Protein AF-0000000075694743 (afdb_homodimer)

pLDDT: mean 93.72, std 5.42, range [59.84, 98.56]

Nearest PDB structures (foldseek):
  4af2-assembly1_A  TM=9.817E-01  e=1.168E-23  Escherichia coli
  2yjh-assembly1_A-2  TM=9.775E-01  e=6.554E-23  Yersinia pseudotuberculosis
  6udg-assembly1_B  TM=9.189E-01  e=6.403E-22  Elizabethkingia anophelis NUHP1
  4je1-assembly1_B  TM=9.200E-01  e=9.051E-21  Burkholderia cenocepacia J2315
  3keb-assembly2_C  TM=9.097E-01  e=9.461E-15  Chromobacterium violaceum

InterPro domains:
  IPR002065 Thiol peroxidase Tpx [MF_00269] (3-167)
  IPR002065 Thiol peroxidase Tpx [NF001808] (1-167)
  IPR002065 Thiol peroxidase Tpx [cd03014] (19-165)
  IPR013740 Redoxin [PF08534] (19-163)
  IPR013766 Thioredoxin domain [PS51352] (18-169)
  IPR018219 Thiol peroxidase conserved site [PS01265] (83-94)
  IPR036249 Thioredoxin-like superfamily [SSF52833] (1-164)
  IPR050455 Thiol Peroxidase Tpx Subfamily [PTHR43110] (4-168)

Structure (mmCIF, N/CA/C/O backbone):
data_AF-0000000075694743-model_v1
#
loop_
_entity.id
_entity.type
_entity.pdbx_description
1 polymer 'Thiol peroxidase, putative'
#
loop_
_atom_site.group_PDB
_atom_site.id
_atom_site.type_symbol
_atom_site.label_atom_id
_atom_site.label_alt_id
_atom_site.label_comp_id
_atom_site.label_asym_id
_atom_site.label_entity_id
_atom_site.label_seq_id
_atom_site.pdbx_PDB_ins_code
_atom_site.Cartn_x
_atom_site.Cartn_y
_atom_site.Cartn_z
_atom_site.occupancy
_atom_site.B_iso_or_equiv
_atom_site.auth_seq_id
_atom_site.auth_comp_id
_atom_site.auth_asym_id
_atom_site.auth_atom_id
_atom_site.pdbx_PDB_model_num
ATOM 1 N N . MET A 1 1 ? 13.258 25.688 -4.289 1 59.84 1 MET A N 1
ATOM 2 C CA . MET A 1 1 ? 12.727 24.344 -4.52 1 59.84 1 MET A CA 1
ATOM 3 C C . MET A 1 1 ? 12.859 23.484 -3.264 1 59.84 1 MET A C 1
ATOM 5 O O . MET A 1 1 ? 13.883 23.516 -2.588 1 59.84 1 MET A O 1
ATOM 9 N N . ILE A 1 2 ? 11.68 22.875 -2.568 1 74.75 2 ILE A N 1
ATOM 10 C CA . ILE A 1 2 ? 11.758 22.109 -1.328 1 74.75 2 ILE A CA 1
ATOM 11 C C . ILE A 1 2 ? 12.539 20.828 -1.566 1 74.75 2 ILE A C 1
ATOM 13 O O . ILE A 1 2 ? 12.328 20.141 -2.574 1 74.75 2 ILE A O 1
ATOM 17 N N . LYS A 1 3 ? 13.523 20.719 -0.784 1 85 3 LYS A N 1
ATOM 18 C CA . LYS A 1 3 ? 14.406 19.547 -0.912 1 85 3 LYS A CA 1
ATOM 19 C C . LYS A 1 3 ? 14.281 18.625 0.298 1 85 3 LYS A C 1
ATOM 21 O O . LYS A 1 3 ? 13.953 19.078 1.398 1 85 3 LYS A O 1
ATOM 26 N N . THR A 1 4 ? 14.445 17.359 0.112 1 94.69 4 THR A N 1
ATOM 27 C CA . THR A 1 4 ? 14.578 16.375 1.174 1 94.69 4 THR A CA 1
ATOM 28 C C . THR A 1 4 ? 15.609 15.312 0.801 1 94.69 4 THR A C 1
ATOM 30 O O . THR A 1 4 ? 16.219 15.383 -0.268 1 94.69 4 THR A O 1
ATOM 33 N N . ALA A 1 5 ? 15.945 14.469 1.81 1 94.12 5 ALA A N 1
ATOM 34 C CA . ALA A 1 5 ? 16.953 13.43 1.602 1 94.12 5 ALA A CA 1
ATOM 35 C C . ALA A 1 5 ? 16.641 12.188 2.426 1 94.12 5 ALA A C 1
ATOM 37 O O . ALA A 1 5 ? 15.812 12.234 3.342 1 94.12 5 ALA A O 1
ATOM 38 N N . PHE A 1 6 ? 17.25 11.133 1.979 1 93.69 6 PHE A N 1
ATOM 39 C CA . PHE A 1 6 ? 17.234 9.898 2.756 1 93.69 6 PHE A CA 1
ATOM 40 C C . PHE A 1 6 ? 18.656 9.438 3.062 1 93.69 6 PHE A C 1
ATOM 42 O O . PHE A 1 6 ? 19.375 8.992 2.166 1 93.69 6 PHE A O 1
ATOM 49 N N . GLN A 1 7 ? 18.984 9.555 4.316 1 92.31 7 GLN A N 1
ATOM 50 C CA . GLN A 1 7 ? 20.328 9.195 4.762 1 92.31 7 GLN A CA 1
ATOM 51 C C . GLN A 1 7 ? 21.391 9.875 3.904 1 92.31 7 GLN A C 1
ATOM 53 O O . GLN A 1 7 ? 22.312 9.219 3.414 1 92.31 7 GLN A O 1
ATOM 58 N N . GLY A 1 8 ? 21.156 11.086 3.668 1 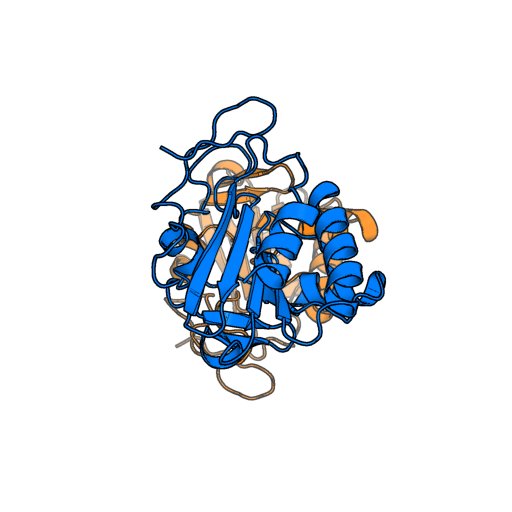91.69 8 GLY A N 1
ATOM 59 C CA . GLY A 1 8 ? 22.156 11.906 3.012 1 91.69 8 GLY A CA 1
ATOM 60 C C . GLY A 1 8 ? 22 11.961 1.504 1 91.69 8 GLY A C 1
ATOM 61 O O . GLY A 1 8 ? 22.609 12.789 0.834 1 91.69 8 GLY A O 1
ATOM 62 N N . THR A 1 9 ? 21.219 11.133 0.91 1 92.19 9 THR A N 1
ATOM 63 C CA . THR A 1 9 ? 21.016 11.094 -0.533 1 92.19 9 THR A CA 1
ATOM 64 C C . THR A 1 9 ? 19.766 11.906 -0.918 1 92.19 9 THR A C 1
ATOM 66 O O . THR A 1 9 ? 18.672 11.625 -0.447 1 92.19 9 THR A O 1
ATOM 69 N N . PRO A 1 10 ? 20.031 12.859 -1.773 1 95.12 10 PRO A N 1
ATOM 70 C CA . PRO A 1 10 ? 18.891 13.68 -2.176 1 95.12 10 PRO A CA 1
ATOM 71 C C . PRO A 1 10 ? 17.781 12.859 -2.832 1 95.12 10 PRO A C 1
ATOM 73 O O . PRO A 1 10 ? 18.062 11.906 -3.564 1 95.12 10 PRO A O 1
ATOM 76 N N . VAL A 1 11 ? 16.531 13.289 -2.533 1 95.25 11 VAL A N 1
ATOM 77 C CA . VAL A 1 11 ? 15.344 12.641 -3.096 1 95.25 11 VAL A CA 1
ATOM 78 C C . VAL A 1 11 ? 14.5 13.664 -3.844 1 95.25 11 VAL A C 1
ATOM 80 O O . VAL A 1 11 ? 14.242 14.758 -3.336 1 95.25 11 VAL A O 1
ATOM 83 N N . SER A 1 12 ? 14.156 13.289 -5.062 1 96.06 12 SER A N 1
ATOM 84 C CA . SER A 1 12 ? 13.266 14.141 -5.84 1 96.06 12 SER A CA 1
ATOM 85 C C . SER A 1 12 ? 11.805 13.875 -5.5 1 96.06 12 SER A C 1
ATOM 87 O O . SER A 1 12 ? 11.414 12.727 -5.293 1 96.06 12 SER A O 1
ATOM 89 N N . LEU A 1 13 ? 11.031 14.914 -5.449 1 96.38 13 LEU A N 1
ATOM 90 C CA . LEU A 1 13 ? 9.594 14.82 -5.188 1 96.38 13 LEU A CA 1
ATOM 91 C C . LEU A 1 13 ? 8.797 15.125 -6.449 1 96.38 13 LEU A C 1
ATOM 93 O O . LEU A 1 13 ? 9.148 16.031 -7.211 1 96.38 13 LEU A O 1
ATOM 97 N N . ALA A 1 14 ? 7.824 14.344 -6.625 1 95.81 14 ALA A N 1
ATOM 98 C CA . ALA A 1 14 ? 6.906 14.633 -7.723 1 95.81 14 ALA A CA 1
ATOM 99 C C . ALA A 1 14 ? 5.902 15.711 -7.328 1 95.81 14 ALA A C 1
ATOM 101 O O . ALA A 1 14 ? 5.391 15.711 -6.203 1 95.81 14 ALA A O 1
ATOM 102 N N . GLY A 1 15 ? 5.648 16.656 -8.172 1 93 15 GLY A N 1
ATOM 103 C CA . GLY A 1 15 ? 4.754 17.75 -7.867 1 93 15 GLY A CA 1
ATOM 104 C C . GLY A 1 15 ? 5.418 18.859 -7.062 1 93 15 GLY A C 1
ATOM 105 O O . GLY A 1 15 ? 6.641 18.875 -6.922 1 93 15 GLY A O 1
ATOM 106 N N . GLN A 1 16 ? 4.609 19.797 -6.605 1 95 16 GLN A N 1
ATOM 107 C CA . GLN A 1 16 ? 5.082 20.922 -5.797 1 95 16 GLN A CA 1
ATOM 108 C C . GLN A 1 16 ? 4.469 20.891 -4.402 1 95 16 GLN A C 1
ATOM 110 O O . GLN A 1 16 ? 3.252 20.781 -4.254 1 95 16 GLN A O 1
ATOM 115 N N . PHE A 1 17 ? 5.434 20.969 -3.414 1 97.38 17 PHE A N 1
ATOM 116 C CA . PHE A 1 17 ? 4.949 21 -2.039 1 97.38 17 PHE A CA 1
ATOM 117 C C . PHE A 1 17 ? 4.02 22.188 -1.816 1 97.38 17 PHE A C 1
ATOM 119 O O . PHE A 1 17 ? 4.289 23.297 -2.289 1 97.38 17 PHE A O 1
ATOM 126 N N . VAL A 1 18 ? 2.967 21.953 -1.191 1 97.81 18 VAL A N 1
ATOM 127 C CA . VAL A 1 18 ? 1.934 22.969 -0.993 1 97.81 18 VAL A CA 1
ATOM 128 C C . VAL A 1 18 ? 2.547 24.219 -0.373 1 97.81 18 VAL A C 1
ATOM 130 O O . VAL A 1 18 ? 3.611 24.156 0.247 1 97.81 18 VAL A O 1
ATOM 133 N N . LYS A 1 19 ? 1.847 25.359 -0.502 1 97.38 19 LYS A N 1
ATOM 134 C CA . LYS A 1 19 ? 2.35 26.656 -0.022 1 97.38 19 LYS A CA 1
ATOM 135 C C . LYS A 1 19 ? 1.451 27.219 1.073 1 97.38 19 LYS A C 1
ATOM 137 O O . LYS A 1 19 ? 0.225 27.125 0.985 1 97.38 19 LYS A O 1
ATOM 142 N N . VAL A 1 20 ? 2.102 27.781 2.039 1 97.44 20 VAL A N 1
ATOM 143 C CA . VAL A 1 20 ? 1.335 28.469 3.074 1 97.44 20 VAL A CA 1
ATOM 144 C C . VAL A 1 20 ? 0.5 29.594 2.449 1 97.44 20 VAL A C 1
ATOM 146 O O . VAL A 1 20 ? 0.982 30.328 1.584 1 97.44 20 VAL A O 1
ATOM 149 N N . GLY A 1 21 ? -0.702 29.672 2.812 1 97.25 21 GLY A N 1
ATOM 150 C CA . GLY A 1 21 ? -1.609 30.688 2.299 1 97.25 21 GLY A CA 1
ATOM 151 C C . GLY A 1 21 ? -2.486 30.188 1.168 1 97.25 21 GLY A C 1
ATOM 152 O O . GLY A 1 21 ? -3.541 30.766 0.891 1 97.25 21 GLY A O 1
ATOM 153 N N . ALA A 1 22 ? -2.094 29.172 0.513 1 97.62 22 ALA A N 1
ATOM 154 C CA . ALA A 1 22 ? -2.84 28.609 -0.609 1 97.62 22 ALA A CA 1
ATOM 155 C C . ALA A 1 22 ? -3.963 27.703 -0.118 1 97.62 22 ALA A C 1
ATOM 157 O O . ALA A 1 22 ? -3.939 27.234 1.025 1 97.62 22 ALA A O 1
ATOM 158 N N . LYS A 1 23 ? -4.969 27.547 -0.984 1 97.38 23 LYS A N 1
ATOM 159 C CA . LYS A 1 23 ? -5.977 26.531 -0.719 1 97.38 23 LYS A CA 1
ATOM 160 C C . LYS A 1 23 ? -5.371 25.125 -0.75 1 97.38 23 LYS A C 1
ATOM 162 O O . LYS A 1 23 ? -4.602 24.797 -1.656 1 97.38 23 LYS A O 1
ATOM 167 N N . ALA A 1 24 ? -5.66 24.375 0.29 1 97.31 24 ALA A N 1
ATOM 168 C CA . ALA A 1 24 ? -5.188 22.984 0.298 1 97.31 24 ALA A CA 1
ATOM 169 C C . ALA A 1 24 ? -5.832 22.172 -0.825 1 97.31 24 ALA A C 1
ATOM 171 O O . ALA A 1 24 ? -7.039 22.266 -1.047 1 97.31 24 ALA A O 1
ATOM 172 N N . PRO A 1 25 ? -5.066 21.359 -1.553 1 97.81 25 PRO A N 1
ATOM 173 C CA . PRO A 1 25 ? -5.652 20.531 -2.607 1 97.81 25 PRO A CA 1
ATOM 174 C C . PRO A 1 25 ? -6.695 19.562 -2.076 1 97.81 25 PRO A C 1
ATOM 176 O O . PRO A 1 25 ? -6.562 19.047 -0.96 1 97.81 25 PRO A O 1
ATOM 179 N N . ALA A 1 26 ? -7.703 19.297 -2.891 1 96.75 26 ALA A N 1
ATOM 180 C CA . ALA A 1 26 ? -8.664 18.25 -2.561 1 96.75 26 ALA A CA 1
ATOM 181 C C . ALA A 1 26 ? -8 16.875 -2.551 1 96.75 26 ALA A C 1
ATOM 183 O O . ALA A 1 26 ? -6.988 16.672 -3.221 1 96.75 26 ALA A O 1
ATOM 184 N N . PHE A 1 27 ? -8.5 15.992 -1.736 1 97.25 27 PHE A N 1
ATOM 185 C CA . PHE A 1 27 ? -7.973 14.633 -1.696 1 97.25 27 PHE A CA 1
ATOM 186 C C . PHE A 1 27 ? -9.078 13.633 -1.369 1 97.25 27 PHE A C 1
ATOM 188 O O . PHE A 1 27 ? -10.164 14.016 -0.935 1 97.25 27 PHE A O 1
ATOM 195 N N . LYS A 1 28 ? -8.945 12.422 -1.673 1 97.44 28 LYS A N 1
ATOM 196 C CA . LYS A 1 28 ? -9.742 11.266 -1.282 1 97.44 28 LYS A CA 1
ATOM 197 C C . LYS A 1 28 ? -8.859 10.109 -0.83 1 97.44 28 LYS A C 1
ATOM 199 O O . LYS A 1 28 ? -8.133 9.523 -1.636 1 97.44 28 LYS A O 1
ATOM 204 N N . LEU A 1 29 ? -8.836 9.836 0.434 1 98.38 29 LEU A N 1
ATOM 205 C CA . LEU A 1 29 ? -8.023 8.789 1.045 1 98.38 29 LEU A CA 1
ATOM 206 C C . LEU A 1 29 ? -8.906 7.742 1.719 1 98.38 29 LEU A C 1
ATOM 208 O O . LEU A 1 29 ? -10.125 7.914 1.799 1 98.38 29 LEU A O 1
ATOM 212 N N . THR A 1 30 ? -8.344 6.641 2.113 1 98.31 30 THR A N 1
ATOM 213 C CA . THR A 1 30 ? -9.125 5.516 2.611 1 98.31 30 THR A CA 1
ATOM 214 C C . THR A 1 30 ? -8.914 5.328 4.109 1 98.31 30 THR A C 1
ATOM 216 O O . THR A 1 30 ? -7.773 5.301 4.582 1 98.31 30 THR A O 1
ATOM 219 N N . LYS A 1 31 ? -10.016 5.176 4.898 1 97.31 31 LYS A N 1
ATOM 220 C CA . LYS A 1 31 ? -9.969 4.938 6.34 1 97.31 31 LYS A CA 1
ATOM 221 C C . LYS A 1 31 ? -9.781 3.453 6.645 1 97.31 31 LYS A C 1
ATOM 223 O O . LYS A 1 31 ? -9.828 2.617 5.738 1 97.31 31 LYS A O 1
ATOM 228 N N . GLY A 1 32 ? -9.586 3.188 7.895 1 94.19 32 GLY A N 1
ATOM 229 C CA . GLY A 1 32 ? -9.391 1.823 8.352 1 94.19 32 GLY A CA 1
ATOM 230 C C . GLY A 1 32 ? -10.562 0.913 8.047 1 94.19 32 GLY A C 1
ATOM 231 O O . GLY A 1 32 ? -10.391 -0.294 7.867 1 94.19 32 GLY A O 1
ATOM 232 N N . ASP A 1 33 ? -11.766 1.494 8.008 1 93.5 33 ASP A N 1
ATOM 233 C CA . ASP A 1 33 ? -12.961 0.71 7.719 1 93.5 33 ASP A CA 1
ATOM 234 C C . ASP A 1 33 ? -13.234 0.667 6.215 1 93.5 33 ASP A C 1
ATOM 236 O O . ASP A 1 33 ? -14.328 0.282 5.789 1 93.5 33 ASP A O 1
ATOM 240 N N . LEU A 1 34 ? -12.297 1.157 5.402 1 95 34 LEU A N 1
ATOM 241 C CA . LEU A 1 34 ? -12.266 1.125 3.945 1 95 34 LEU A CA 1
ATOM 242 C C . LEU A 1 34 ? -13.203 2.172 3.355 1 95 34 LEU A C 1
ATOM 244 O O . LEU A 1 34 ? -13.383 2.232 2.137 1 95 34 LEU A O 1
ATOM 248 N N . SER A 1 35 ? -13.805 3.006 4.23 1 96.19 35 SER A N 1
ATOM 249 C CA . SER A 1 35 ? -14.562 4.141 3.715 1 96.19 35 SER A CA 1
ATOM 250 C C . SER A 1 35 ? -13.641 5.266 3.264 1 96.19 35 SER A C 1
ATOM 252 O O . SER A 1 35 ? -12.453 5.27 3.584 1 96.19 35 SER A O 1
ATOM 254 N N . SER A 1 36 ? -14.203 6.164 2.5 1 96.62 36 SER A N 1
ATOM 255 C CA . SER A 1 36 ? -13.43 7.285 1.977 1 96.62 36 SER A CA 1
ATOM 256 C C . SER A 1 36 ? -13.398 8.445 2.967 1 96.62 36 SER A C 1
ATOM 258 O O . SER A 1 36 ? -14.344 8.648 3.725 1 96.62 36 SER A O 1
ATOM 260 N N . PHE A 1 37 ? -12.32 9.141 3.068 1 97.62 37 PHE A N 1
ATOM 261 C CA . PHE A 1 37 ? -12.125 10.391 3.789 1 97.62 37 PHE A CA 1
ATOM 262 C C . PHE A 1 37 ? -11.672 11.492 2.842 1 97.62 37 PHE A C 1
ATOM 264 O O . PHE A 1 37 ? -10.734 11.305 2.064 1 97.62 37 PHE A O 1
ATOM 271 N N . THR A 1 38 ? -12.383 12.609 2.826 1 96.81 38 THR A N 1
ATOM 272 C CA . THR A 1 38 ? -12.078 13.727 1.942 1 96.81 38 THR A CA 1
ATOM 273 C C . THR A 1 38 ? -11.93 15.023 2.738 1 96.81 38 THR A C 1
ATOM 275 O O . THR A 1 38 ? -12.125 15.031 3.957 1 96.81 38 THR A O 1
ATOM 278 N N . GLU A 1 39 ? -11.539 16.062 2.033 1 93.44 39 GLU A N 1
ATOM 279 C CA . GLU A 1 39 ? -11.422 17.375 2.664 1 93.44 39 GLU A CA 1
ATOM 280 C C . GLU A 1 39 ? -12.75 17.828 3.273 1 93.44 39 GLU A C 1
ATOM 282 O O . GLU A 1 39 ? -12.766 18.625 4.207 1 93.44 39 GLU A O 1
ATOM 287 N N . LYS A 1 40 ? -13.852 17.328 2.785 1 92.88 40 LYS A N 1
ATOM 288 C CA . LYS A 1 40 ? -15.172 17.688 3.309 1 92.88 40 LYS A CA 1
ATOM 289 C C . LYS A 1 40 ? -15.359 17.156 4.73 1 92.88 40 LYS A C 1
ATOM 291 O O . LYS A 1 40 ? -16.172 17.688 5.488 1 92.88 40 LYS A O 1
ATOM 296 N N . ASP A 1 41 ? -14.617 16.156 5.066 1 94.06 41 ASP A N 1
ATOM 297 C CA . ASP A 1 41 ? -14.727 15.539 6.383 1 94.06 41 ASP A CA 1
ATOM 298 C C . ASP A 1 41 ? -13.984 16.359 7.438 1 94.06 41 ASP A C 1
ATOM 300 O O . ASP A 1 41 ? -14.164 16.156 8.641 1 94.06 41 ASP A O 1
ATOM 304 N N . ILE A 1 42 ? -13.086 17.312 7.008 1 91.19 42 ILE A N 1
ATOM 305 C CA . ILE A 1 42 ? -12.328 18.172 7.91 1 91.19 42 ILE A CA 1
ATOM 306 C C . ILE A 1 42 ? -13.109 19.469 8.172 1 91.19 42 ILE A C 1
ATOM 308 O O . ILE A 1 42 ? -12.781 20.219 9.094 1 91.19 42 ILE A O 1
ATOM 312 N N . ASN A 1 43 ? -14.07 19.75 7.391 1 84.38 43 ASN A N 1
ATOM 313 C CA . ASN A 1 43 ? -14.734 21.047 7.359 1 84.38 43 ASN A CA 1
ATOM 314 C C . ASN A 1 43 ? -15.062 21.547 8.766 1 84.38 43 ASN A C 1
ATOM 316 O O . ASN A 1 43 ? -15.602 20.797 9.578 1 84.38 43 ASN A O 1
ATOM 320 N N . GLY A 1 44 ? -14.609 22.844 8.992 1 88.44 44 GLY A N 1
ATOM 321 C CA . GLY A 1 44 ? -14.875 23.562 10.227 1 88.44 44 GLY A CA 1
ATOM 322 C C . GLY A 1 44 ? -13.852 23.297 11.305 1 88.44 44 GLY A C 1
ATOM 323 O O . GLY A 1 44 ? -13.977 23.797 12.43 1 88.44 44 GLY A O 1
ATOM 324 N N . LYS A 1 45 ? -12.914 22.484 11.07 1 95 45 LYS A N 1
ATOM 325 C CA . LYS A 1 45 ? -11.859 22.156 12.023 1 95 45 LYS A CA 1
ATOM 326 C C . LYS A 1 45 ? -10.484 22.391 11.406 1 95 45 LYS A C 1
ATOM 328 O O . LYS A 1 45 ? -10.344 22.469 10.188 1 95 45 LYS A O 1
ATOM 333 N N . TYR A 1 46 ? -9.508 22.594 12.305 1 96.94 46 TYR A N 1
ATOM 334 C CA . TYR A 1 46 ? -8.125 22.5 11.852 1 96.94 46 TYR A CA 1
ATOM 335 C C . TYR A 1 46 ? -7.758 21.047 11.531 1 96.94 46 TYR A C 1
ATOM 337 O O . TYR A 1 46 ? -8.273 20.125 12.156 1 96.94 46 TYR A O 1
ATOM 345 N N . ALA A 1 47 ? -6.957 20.922 10.547 1 97.62 47 ALA A N 1
ATOM 346 C CA . ALA A 1 47 ? -6.441 19.609 10.219 1 97.62 47 ALA A CA 1
ATOM 347 C C . ALA A 1 47 ? -4.918 19.594 10.195 1 97.62 47 ALA A C 1
ATOM 349 O O . ALA A 1 47 ? -4.293 20.453 9.578 1 97.62 47 ALA A O 1
ATOM 350 N N . VAL A 1 48 ? -4.359 18.703 10.961 1 97.38 48 VAL A N 1
ATOM 351 C CA . VAL A 1 48 ? -2.928 18.438 10.891 1 97.38 48 VAL A CA 1
ATOM 352 C C . VAL A 1 48 ? -2.678 17.188 10.055 1 97.38 48 VAL A C 1
ATOM 354 O O . VAL A 1 48 ? -3.066 16.078 10.445 1 97.38 48 VAL A O 1
ATOM 357 N N . LEU A 1 49 ? -2.107 17.375 8.906 1 98.06 49 LEU A N 1
ATOM 358 C CA . LEU A 1 49 ? -1.704 16.25 8.07 1 98.06 49 LEU A CA 1
ATOM 359 C C . LEU A 1 49 ? -0.298 15.781 8.43 1 98.06 49 LEU A C 1
ATOM 361 O O . LEU A 1 49 ? 0.688 16.438 8.07 1 98.06 49 LEU A O 1
ATOM 365 N N . ASN A 1 50 ? -0.229 14.781 9.195 1 97.44 50 ASN A N 1
ATOM 366 C CA . ASN A 1 50 ? 1.021 14.086 9.477 1 97.44 50 ASN A CA 1
ATOM 367 C C . ASN A 1 50 ? 1.321 13.031 8.406 1 97.44 50 ASN A C 1
ATOM 369 O O . ASN A 1 50 ? 0.747 11.938 8.43 1 97.44 50 ASN A O 1
ATOM 373 N N . ILE A 1 51 ? 2.195 13.328 7.477 1 97.94 51 ILE A N 1
ATOM 374 C CA . ILE A 1 51 ? 2.475 12.523 6.293 1 97.94 51 ILE A CA 1
ATOM 375 C C . ILE A 1 51 ? 3.822 11.828 6.453 1 97.94 51 ILE A C 1
ATOM 377 O O . ILE A 1 51 ? 4.812 12.453 6.844 1 97.94 51 ILE A O 1
ATOM 381 N N . PHE A 1 52 ? 3.895 10.57 6.16 1 97 52 PHE A N 1
ATOM 382 C CA . PHE A 1 52 ? 5.129 9.82 6.371 1 97 52 PHE A CA 1
ATOM 383 C C . PHE A 1 52 ? 5.156 8.57 5.504 1 97 52 PHE A C 1
ATOM 385 O O . PHE A 1 52 ? 4.137 8.18 4.93 1 97 52 PHE A O 1
ATOM 392 N N . PRO A 1 53 ? 6.316 7.949 5.387 1 96.5 53 PRO A N 1
ATOM 393 C CA . PRO A 1 53 ? 6.453 6.824 4.461 1 96.5 53 PRO A CA 1
ATOM 394 C C . PRO A 1 53 ? 5.617 5.613 4.875 1 96.5 53 PRO A C 1
ATOM 396 O O . PRO A 1 53 ? 4.789 5.137 4.098 1 96.5 53 PRO A O 1
ATOM 399 N N . SER A 1 54 ? 5.816 5.125 6.059 1 95.94 54 SER A N 1
ATOM 400 C CA . SER A 1 54 ? 5.137 3.916 6.512 1 95.94 54 SER A CA 1
ATOM 401 C C . SER A 1 54 ? 5.074 3.859 8.039 1 95.94 54 SER A C 1
ATOM 403 O O . SER A 1 54 ? 6.02 4.262 8.719 1 95.94 54 SER A O 1
ATOM 405 N N . MET A 1 55 ? 4 3.248 8.508 1 91.06 55 MET A N 1
ATOM 406 C CA . MET A 1 55 ? 3.811 3.107 9.945 1 91.06 55 MET A CA 1
ATOM 407 C C . MET A 1 55 ? 4.824 2.137 10.539 1 91.06 55 MET A C 1
ATOM 409 O O . MET A 1 55 ? 5.129 2.199 11.734 1 91.06 55 MET A O 1
ATOM 413 N N . ASP A 1 56 ? 5.359 1.236 9.812 1 86.25 56 ASP A N 1
ATOM 414 C CA . ASP A 1 56 ? 6.258 0.192 10.289 1 86.25 56 ASP A CA 1
ATOM 415 C C . ASP A 1 56 ? 7.703 0.682 10.32 1 86.25 56 ASP A C 1
ATOM 417 O O . ASP A 1 56 ? 8.633 -0.114 10.484 1 86.25 56 ASP A O 1
ATOM 421 N N . THR A 1 57 ? 7.867 1.915 10.188 1 81.12 57 THR A N 1
ATOM 422 C CA . THR A 1 57 ? 9.188 2.51 10.359 1 81.12 57 THR A CA 1
ATOM 423 C C . THR A 1 57 ? 9.273 3.27 11.68 1 81.12 57 THR A C 1
ATOM 425 O O . THR A 1 57 ? 8.289 3.846 12.141 1 81.12 57 THR A O 1
ATOM 428 N N . GLY A 1 58 ? 10.406 3.107 12.359 1 77.56 58 GLY A N 1
ATOM 429 C CA . GLY A 1 58 ? 10.578 3.607 13.711 1 77.56 58 GLY A CA 1
ATOM 430 C C . GLY A 1 58 ? 10.18 5.062 13.867 1 77.56 58 GLY A C 1
ATOM 431 O O . GLY A 1 58 ? 9.336 5.395 14.695 1 77.56 58 GLY A O 1
ATOM 432 N N . VAL A 1 59 ? 10.797 5.953 13.102 1 79.06 59 VAL A N 1
ATOM 433 C CA . VAL A 1 59 ? 10.531 7.387 13.195 1 79.06 59 VAL A CA 1
ATOM 434 C C . VAL A 1 59 ? 9.055 7.664 12.914 1 79.06 59 VAL A C 1
ATOM 436 O O . VAL A 1 59 ? 8.445 8.508 13.562 1 79.06 59 VAL A O 1
ATOM 439 N N . CYS A 1 60 ? 8.492 6.93 12.102 1 81 60 CYS A N 1
ATOM 440 C CA . CYS A 1 60 ? 7.094 7.129 11.734 1 81 60 CYS A CA 1
ATOM 441 C C . CYS A 1 60 ? 6.168 6.75 12.883 1 81 60 CYS A C 1
ATOM 443 O O . CYS A 1 60 ? 5.211 7.465 13.172 1 81 60 CYS A O 1
ATOM 445 N N . ALA A 1 61 ? 6.504 5.684 13.453 1 81.38 61 ALA A N 1
ATOM 446 C CA . ALA A 1 61 ? 5.742 5.254 14.625 1 81.38 61 ALA A CA 1
ATOM 447 C C . ALA A 1 61 ? 5.809 6.293 15.734 1 81.38 61 ALA A C 1
ATOM 449 O O . ALA A 1 61 ? 4.793 6.609 16.359 1 81.38 61 ALA A O 1
ATOM 450 N N . ALA A 1 62 ? 6.945 6.875 15.898 1 82.19 62 ALA A N 1
ATOM 451 C CA . ALA A 1 62 ? 7.137 7.895 16.922 1 82.19 62 ALA A CA 1
ATOM 452 C C . ALA A 1 62 ? 6.297 9.133 16.641 1 82.19 62 ALA A C 1
ATOM 454 O O . ALA A 1 62 ? 5.691 9.711 17.547 1 82.19 62 ALA A O 1
ATOM 455 N N . SER A 1 63 ? 6.301 9.484 15.438 1 84.69 63 SER A N 1
ATOM 456 C CA . SER A 1 63 ? 5.52 10.648 15.039 1 84.69 63 SER A CA 1
ATOM 457 C C . SER A 1 63 ? 4.031 10.43 15.281 1 84.69 63 SER A C 1
ATOM 459 O O . SER A 1 63 ? 3.33 11.32 15.75 1 84.69 63 SER A O 1
ATOM 461 N N . VAL A 1 64 ? 3.531 9.32 14.969 1 85.69 64 VAL A N 1
ATOM 462 C CA . VAL A 1 64 ? 2.121 9 15.156 1 85.69 64 VAL A CA 1
ATOM 463 C C . VAL A 1 64 ? 1.78 9.016 16.641 1 85.69 64 VAL A C 1
ATOM 465 O O . VAL A 1 64 ? 0.768 9.586 17.047 1 85.69 64 VAL A O 1
ATOM 468 N N . ARG A 1 65 ? 2.635 8.484 17.453 1 88 65 ARG A N 1
ATOM 469 C CA . ARG A 1 65 ? 2.436 8.477 18.891 1 88 65 ARG A CA 1
ATOM 470 C C . ARG A 1 65 ? 2.416 9.898 19.453 1 88 65 ARG A C 1
ATOM 472 O O . ARG A 1 65 ? 1.558 10.234 20.266 1 88 65 ARG A O 1
ATOM 479 N N . LYS A 1 66 ? 3.361 10.656 19.016 1 90.38 66 LYS A N 1
ATOM 480 C CA . LYS A 1 66 ? 3.463 12.031 19.484 1 90.38 66 LYS A CA 1
ATOM 481 C C . LYS A 1 66 ? 2.223 12.836 19.094 1 90.38 66 LYS A C 1
ATOM 483 O O . LYS A 1 66 ? 1.636 13.523 19.938 1 90.38 66 LYS A O 1
ATOM 488 N N . PHE A 1 67 ? 1.813 12.719 17.906 1 91.12 67 PHE A N 1
ATOM 489 C CA . PHE A 1 67 ? 0.645 13.469 17.469 1 91.12 67 PHE A CA 1
ATOM 490 C C . PHE A 1 67 ? -0.621 12.945 18.141 1 91.12 67 PHE A C 1
ATOM 492 O O . PHE A 1 67 ? -1.56 13.703 18.375 1 91.12 67 PHE A O 1
ATOM 499 N N . ASN A 1 68 ? -0.648 11.688 18.422 1 89.94 68 ASN A N 1
ATOM 500 C CA . ASN A 1 68 ? -1.771 11.148 19.172 1 89.94 68 ASN A CA 1
ATOM 501 C C . ASN A 1 68 ? -1.911 11.828 20.531 1 89.94 68 ASN A C 1
ATOM 503 O O . ASN A 1 68 ? -3.02 12.18 20.938 1 89.94 68 ASN A O 1
ATOM 507 N N . LYS A 1 69 ? -0.841 12.016 21.203 1 89.44 69 LYS A N 1
ATOM 508 C CA . LYS A 1 69 ? -0.838 12.711 22.484 1 89.44 69 LYS A CA 1
ATOM 509 C C . LYS A 1 69 ? -1.252 14.172 22.312 1 89.44 69 LYS A C 1
ATOM 511 O O . LYS A 1 69 ? -2.074 14.68 23.078 1 89.44 69 LYS A O 1
ATOM 516 N N . LEU A 1 70 ? -0.738 14.789 21.328 1 88.94 70 LEU A N 1
ATOM 517 C CA . LEU A 1 70 ? -0.995 16.203 21.094 1 88.94 70 LEU A CA 1
ATOM 518 C C . LEU A 1 70 ? -2.445 16.438 20.672 1 88.94 70 LEU A C 1
ATOM 520 O O . LEU A 1 70 ? -3.049 17.438 21.047 1 88.94 70 LEU A O 1
ATOM 524 N N . ALA A 1 71 ? -2.922 15.586 19.875 1 85.44 71 ALA A N 1
ATOM 525 C CA . ALA A 1 71 ? -4.293 15.688 19.391 1 85.44 71 ALA A CA 1
ATOM 526 C C . ALA A 1 71 ? -5.285 15.734 20.547 1 85.44 71 ALA A C 1
ATOM 528 O O . ALA A 1 71 ? -6.316 16.406 20.469 1 85.44 71 ALA A O 1
ATOM 529 N N . ALA A 1 72 ? -4.977 15.047 21.562 1 84.75 72 ALA A N 1
ATOM 530 C CA . ALA A 1 72 ? -5.84 15.008 22.734 1 84.75 72 ALA A CA 1
ATOM 531 C C . ALA A 1 72 ? -6 16.406 23.344 1 84.75 72 ALA A C 1
ATOM 533 O O . ALA A 1 72 ? -7.012 16.688 23.984 1 84.75 72 ALA A O 1
ATOM 534 N N . SER A 1 73 ? -5.141 17.219 23.047 1 86.56 73 SER A N 1
ATOM 535 C CA . SER A 1 73 ? -5.152 18.562 23.641 1 86.56 73 SER A CA 1
ATOM 536 C C . SER A 1 73 ? -5.648 19.594 22.641 1 86.56 73 SER A C 1
ATOM 538 O O . SER A 1 73 ? -5.668 20.797 22.938 1 86.56 73 SER A O 1
ATOM 540 N N . LEU A 1 74 ? -6.055 19.203 21.469 1 88.94 74 LEU A N 1
ATOM 541 C CA . LEU A 1 74 ? -6.523 20.094 20.406 1 88.94 74 LEU A CA 1
ATOM 542 C C . LEU A 1 74 ? -7.957 19.766 20.016 1 88.94 74 LEU A C 1
ATOM 544 O O . LEU A 1 74 ? -8.203 19.234 18.922 1 88.94 74 LEU A O 1
ATOM 548 N N . PRO A 1 75 ? -8.906 20.219 20.781 1 84.81 75 PRO A N 1
ATOM 549 C CA . PRO A 1 75 ? -10.289 19.812 20.516 1 84.81 75 PRO A CA 1
ATOM 550 C C . PRO A 1 75 ? -10.836 20.375 19.203 1 84.81 75 PRO A C 1
ATOM 552 O O . PRO A 1 75 ? -11.82 19.859 18.672 1 84.81 75 PRO A O 1
ATOM 555 N N . ASN A 1 76 ? -10.242 21.297 18.641 1 92.12 76 ASN A N 1
ATOM 556 C CA . ASN A 1 76 ? -10.742 21.891 17.406 1 92.12 76 ASN A CA 1
ATOM 557 C C . ASN A 1 76 ? -9.953 21.438 16.188 1 92.12 76 ASN A C 1
ATOM 559 O O . ASN A 1 76 ? -10.047 22.031 15.117 1 92.12 76 ASN A O 1
ATOM 563 N N . ALA A 1 77 ? -9.195 20.391 16.391 1 94.69 77 ALA A N 1
ATOM 564 C CA . ALA A 1 77 ? -8.344 19.922 15.297 1 94.69 77 ALA A CA 1
ATOM 565 C C . ALA A 1 77 ? -8.484 18.422 15.102 1 94.69 77 ALA A C 1
ATOM 567 O O . ALA A 1 77 ? -8.773 17.688 16.047 1 94.69 77 ALA A O 1
ATOM 568 N N . VAL A 1 78 ? -8.406 17.984 13.914 1 95.75 78 VAL A N 1
ATOM 569 C CA . VAL A 1 78 ? -8.258 16.562 13.594 1 95.75 78 VAL A CA 1
ATOM 570 C C . VAL A 1 78 ? -6.836 16.297 13.102 1 95.75 78 VAL A C 1
ATOM 572 O O . VAL A 1 78 ? -6.27 17.094 12.352 1 95.75 78 VAL A O 1
ATOM 575 N N . VAL A 1 79 ? -6.238 15.266 13.625 1 96.44 79 VAL A N 1
ATOM 576 C CA . VAL A 1 79 ? -4.91 14.859 13.195 1 96.44 79 VAL A CA 1
ATOM 577 C C . VAL A 1 79 ? -5.023 13.641 12.273 1 96.44 79 VAL A C 1
ATOM 579 O O . VAL A 1 79 ? -5.547 12.602 12.664 1 96.44 79 VAL A O 1
ATOM 582 N N . LEU A 1 80 ? -4.59 13.844 11.031 1 97.62 80 LEU A N 1
ATOM 583 C CA . LEU A 1 80 ? -4.598 12.797 10.016 1 97.62 80 LEU A CA 1
ATOM 584 C C . LEU A 1 80 ? -3.209 12.188 9.852 1 97.62 80 LEU A C 1
ATOM 586 O O . LEU A 1 80 ? -2.23 12.906 9.648 1 97.62 80 LEU A O 1
ATOM 590 N N . CYS A 1 81 ? -3.092 10.93 10.016 1 97.44 81 CYS A N 1
ATOM 591 C CA . CYS A 1 81 ? -1.851 10.195 9.773 1 97.44 81 CYS A CA 1
ATOM 592 C C . CYS A 1 81 ? -1.879 9.492 8.422 1 97.44 81 CYS A C 1
ATOM 594 O O . CYS A 1 81 ? -2.539 8.469 8.273 1 97.44 81 CYS A O 1
ATOM 596 N N . ILE A 1 82 ? -1.146 10.039 7.488 1 98.25 82 ILE A N 1
ATOM 597 C CA . ILE A 1 82 ? -1.313 9.664 6.086 1 98.25 82 ILE A CA 1
ATOM 598 C C . ILE A 1 82 ? -0.065 8.945 5.59 1 98.25 82 ILE A C 1
ATOM 600 O O . ILE A 1 82 ? 1.052 9.445 5.738 1 98.25 82 ILE A O 1
ATOM 604 N N . SER A 1 83 ? -0.239 7.809 5.059 1 98.12 83 SER A N 1
ATOM 605 C CA . SER A 1 83 ? 0.813 7.008 4.441 1 98.12 83 SER A CA 1
ATOM 606 C C . SER A 1 83 ? 0.25 6.102 3.352 1 98.12 83 SER A C 1
ATOM 608 O O . SER A 1 83 ? -0.942 6.16 3.041 1 98.12 83 SER A O 1
ATOM 610 N N . LYS A 1 84 ? 1.144 5.281 2.742 1 97.88 84 LYS A N 1
ATOM 611 C CA . LYS A 1 84 ? 0.691 4.336 1.725 1 97.88 84 LYS A CA 1
ATOM 612 C C . LYS A 1 84 ? 0.452 2.953 2.326 1 97.88 84 LYS A C 1
ATOM 614 O O . LYS A 1 84 ? 0.214 1.986 1.599 1 97.88 84 LYS A O 1
ATOM 619 N N . ASP A 1 85 ? 0.619 2.859 3.664 1 97.38 85 ASP A N 1
ATOM 620 C CA . ASP A 1 85 ? 0.223 1.613 4.312 1 97.38 85 ASP A CA 1
ATOM 621 C C . ASP A 1 85 ? -1.234 1.273 4.008 1 97.38 85 ASP A C 1
ATOM 623 O O . ASP A 1 85 ? -2.088 2.162 3.959 1 97.38 85 ASP A O 1
ATOM 627 N N . LEU A 1 86 ? -1.497 -0.017 3.852 1 97.25 86 LEU A N 1
ATOM 628 C CA . LEU A 1 86 ? -2.895 -0.404 3.686 1 97.25 86 LEU A CA 1
ATOM 629 C C . LEU A 1 86 ? -3.688 -0.135 4.957 1 97.25 86 LEU A C 1
ATOM 631 O O . LEU A 1 86 ? -3.129 -0.148 6.059 1 97.25 86 LEU A O 1
ATOM 635 N N . PRO A 1 87 ? -4.965 0.057 4.812 1 96.62 87 PRO A N 1
ATOM 636 C CA . PRO A 1 87 ? -5.812 0.347 5.973 1 96.62 87 PRO A CA 1
ATOM 637 C C . PRO A 1 87 ? -5.703 -0.717 7.062 1 96.62 87 PRO A C 1
ATOM 639 O O . PRO A 1 87 ? -5.746 -0.394 8.25 1 96.62 87 PRO A O 1
ATOM 642 N N . PHE A 1 88 ? -5.504 -1.918 6.719 1 93.44 88 PHE A N 1
ATOM 643 C CA . PHE A 1 88 ? -5.41 -3.033 7.656 1 93.44 88 PHE A CA 1
ATOM 644 C C . PHE A 1 88 ? -4.184 -2.891 8.547 1 93.44 88 PHE A C 1
ATOM 646 O O . PHE A 1 88 ? -4.266 -3.08 9.758 1 93.44 88 PHE A O 1
ATOM 653 N N . ALA A 1 89 ? -3.121 -2.586 7.934 1 92.81 89 ALA A N 1
ATOM 654 C CA . ALA A 1 89 ? -1.879 -2.369 8.664 1 92.81 89 ALA A CA 1
ATOM 655 C C . ALA A 1 89 ? -1.99 -1.157 9.586 1 92.81 89 ALA A C 1
ATOM 657 O O . ALA A 1 89 ? -1.511 -1.187 10.727 1 92.81 89 ALA A O 1
ATOM 658 N N . GLN A 1 90 ? -2.549 -0.094 9.047 1 95.19 90 GLN A N 1
ATOM 659 C CA . GLN A 1 90 ? -2.76 1.096 9.867 1 95.19 90 GLN A CA 1
ATOM 660 C C . GLN A 1 90 ? -3.609 0.777 11.094 1 95.19 90 GLN A C 1
ATOM 662 O O . GLN A 1 90 ? -3.281 1.193 12.203 1 95.19 90 GLN A O 1
ATOM 667 N N . GLY A 1 91 ? -4.703 0.084 10.844 1 93.12 91 GLY A N 1
ATOM 668 C CA . GLY A 1 91 ? -5.559 -0.32 11.945 1 93.12 91 GLY A CA 1
ATOM 669 C C . GLY A 1 91 ? -4.84 -1.171 12.977 1 93.12 91 GLY A C 1
ATOM 670 O O . GLY A 1 91 ? -4.984 -0.955 14.18 1 93.12 91 GLY A O 1
ATOM 671 N N . ARG A 1 92 ? -4.141 -2.125 12.484 1 89.75 92 ARG A N 1
ATOM 672 C CA . ARG A 1 92 ? -3.371 -2.998 13.367 1 89.75 92 ARG A CA 1
ATOM 673 C C . ARG A 1 92 ? -2.41 -2.191 14.234 1 89.75 92 ARG A C 1
ATOM 675 O O . ARG A 1 92 ? -2.32 -2.416 15.445 1 89.75 92 ARG A O 1
ATOM 682 N N . PHE A 1 93 ? -1.673 -1.338 13.648 1 91.62 93 PHE A N 1
ATOM 683 C CA . PHE A 1 93 ? -0.716 -0.506 14.375 1 91.62 93 PHE A CA 1
ATOM 684 C C . PHE A 1 93 ? -1.414 0.311 15.453 1 91.62 93 PHE A C 1
ATOM 686 O O . PHE A 1 93 ? -0.989 0.312 16.609 1 91.62 93 PHE A O 1
ATOM 693 N N . CYS A 1 94 ? -2.436 1.009 15.055 1 93.31 94 CYS A N 1
ATOM 694 C CA . CYS A 1 94 ? -3.156 1.867 15.992 1 93.31 94 CYS A CA 1
ATOM 695 C C . CYS A 1 94 ? -3.725 1.058 17.141 1 93.31 94 CYS A C 1
ATOM 697 O O . CYS A 1 94 ? -3.66 1.486 18.297 1 93.31 94 CYS A O 1
ATOM 699 N N . ALA A 1 95 ? -4.301 -0.08 16.859 1 91.31 95 ALA A N 1
ATOM 700 C CA . ALA A 1 95 ? -4.852 -0.944 17.891 1 91.31 95 ALA A CA 1
ATOM 701 C C . ALA A 1 95 ? -3.758 -1.431 18.844 1 91.31 95 ALA A C 1
ATOM 703 O O . ALA A 1 95 ? -3.92 -1.382 20.062 1 91.31 95 ALA A O 1
ATOM 704 N N . ALA A 1 96 ? -2.684 -1.872 18.344 1 89.69 96 ALA A N 1
ATOM 705 C CA . ALA A 1 96 ? -1.574 -2.416 19.125 1 89.69 96 ALA A CA 1
ATOM 706 C C . ALA A 1 96 ? -0.979 -1.356 20.047 1 89.69 96 ALA A C 1
ATOM 708 O O . ALA A 1 96 ? -0.515 -1.67 21.141 1 89.69 96 ALA A O 1
ATOM 709 N N . GLU A 1 97 ? -1.014 -0.141 19.578 1 91.19 97 GLU A N 1
ATOM 710 C CA . GLU A 1 97 ? -0.347 0.93 20.312 1 91.19 97 GLU A CA 1
ATOM 711 C C . GLU A 1 97 ? -1.346 1.745 21.125 1 91.19 97 GLU A C 1
ATOM 713 O O . GLU A 1 97 ? -0.963 2.686 21.828 1 91.19 97 GLU A O 1
ATOM 718 N N . GLY A 1 98 ? -2.59 1.424 21.062 1 92.44 98 GLY A N 1
ATOM 719 C CA . GLY A 1 98 ? -3.611 2.158 21.781 1 92.44 98 GLY A CA 1
ATOM 720 C C . GLY A 1 98 ? -3.809 3.574 21.266 1 92.44 98 GLY A C 1
ATOM 721 O O . GLY A 1 98 ? -4.02 4.5 22.062 1 92.44 98 GLY A O 1
ATOM 722 N N . ILE A 1 99 ? -3.627 3.799 20.031 1 92.25 99 ILE A N 1
ATOM 723 C CA . ILE A 1 99 ? -3.777 5.102 19.391 1 92.25 99 ILE A CA 1
ATOM 724 C C . ILE A 1 99 ? -5.238 5.32 19.016 1 92.25 99 ILE A C 1
ATOM 726 O O . ILE A 1 99 ? -5.805 4.559 18.219 1 92.25 99 ILE A O 1
ATOM 730 N N . LYS A 1 100 ? -5.805 6.387 19.547 1 92.94 100 LYS A N 1
ATOM 731 C CA . LYS A 1 100 ? -7.238 6.586 19.359 1 92.94 100 LYS A CA 1
ATOM 732 C C . LYS A 1 100 ? -7.547 8.031 18.984 1 92.94 100 LYS A C 1
ATOM 734 O O . LYS A 1 100 ? -8.664 8.336 18.547 1 92.94 100 LYS A O 1
ATOM 739 N N . ASN A 1 101 ? -6.621 8.922 19.047 1 94 101 ASN A N 1
ATOM 740 C CA . ASN A 1 101 ? -6.914 10.352 18.906 1 94 101 ASN A CA 1
ATOM 741 C C . ASN A 1 101 ? -6.555 10.867 17.516 1 94 101 ASN A C 1
ATOM 743 O O . ASN A 1 101 ? -6.734 12.047 17.234 1 94 101 ASN A O 1
ATOM 747 N N . VAL A 1 102 ? -6.02 10 16.656 1 95.5 102 VAL A N 1
ATOM 748 C CA . VAL A 1 102 ? -5.66 10.391 15.297 1 95.5 102 VAL A CA 1
ATOM 749 C C . VAL A 1 102 ? -6.43 9.531 14.289 1 95.5 102 VAL A C 1
ATOM 751 O O . VAL A 1 102 ? -7.02 8.516 14.656 1 95.5 102 VAL A O 1
ATOM 754 N N . VAL A 1 103 ? -6.523 10 13.062 1 96.38 103 VAL A N 1
ATOM 755 C CA . VAL A 1 103 ? -7.207 9.273 11.992 1 96.38 103 VAL A CA 1
ATOM 756 C C . VAL A 1 103 ? -6.188 8.75 10.992 1 96.38 103 VAL A C 1
ATOM 758 O O . VAL A 1 103 ? -5.617 9.523 10.211 1 96.38 103 VAL A O 1
ATOM 761 N N . PRO A 1 104 ? -5.953 7.477 10.992 1 97.19 104 PRO A N 1
ATOM 762 C CA . PRO A 1 104 ? -5.094 6.93 9.938 1 97.19 104 PRO A CA 1
ATOM 763 C C . PRO A 1 104 ? -5.766 6.941 8.562 1 97.19 104 PRO A C 1
ATOM 765 O O . PRO A 1 104 ? -6.941 6.59 8.445 1 97.19 104 PRO A O 1
ATOM 768 N N . LEU A 1 105 ? -5.074 7.395 7.559 1 98.38 105 LEU A N 1
ATOM 769 C CA . LEU A 1 105 ? -5.57 7.445 6.188 1 98.38 105 LEU A CA 1
ATOM 770 C C . LEU A 1 105 ? -4.562 6.832 5.223 1 98.38 105 LEU A C 1
ATOM 772 O O . LEU A 1 105 ? -3.367 7.141 5.289 1 98.38 105 LEU A O 1
ATOM 776 N N . SER A 1 106 ? -5.074 6.02 4.355 1 98.56 106 SER A N 1
ATOM 777 C CA . SER A 1 106 ? -4.242 5.301 3.396 1 98.56 106 SER A CA 1
ATOM 778 C C . SER A 1 106 ? -4.344 5.918 2.006 1 98.56 106 SER A C 1
ATOM 780 O O . SER A 1 106 ? -5.441 6.172 1.511 1 98.56 106 SER A O 1
ATOM 782 N N . ASP A 1 107 ? -3.223 6.125 1.397 1 98.5 107 ASP A N 1
ATOM 783 C CA . ASP A 1 107 ? -3.104 6.613 0.027 1 98.5 107 ASP A CA 1
ATOM 784 C C . ASP A 1 107 ? -2.73 5.484 -0.928 1 98.5 107 ASP A C 1
ATOM 786 O O . ASP A 1 107 ? -1.935 5.68 -1.85 1 98.5 107 ASP A O 1
ATOM 790 N N . TYR A 1 108 ? -3.312 4.262 -0.77 1 97.75 108 TYR A N 1
ATOM 791 C CA . TYR A 1 108 ? -2.814 3.068 -1.441 1 97.75 108 TYR A CA 1
ATOM 792 C C . TYR A 1 108 ? -3.4 2.943 -2.842 1 97.75 108 TYR A C 1
ATOM 794 O O . TYR A 1 108 ? -2.893 2.184 -3.67 1 97.75 108 TYR A O 1
ATOM 802 N N . LYS A 1 109 ? -4.484 3.684 -3.182 1 97.44 109 LYS A N 1
ATOM 803 C CA . LYS A 1 109 ? -5.152 3.473 -4.465 1 97.44 109 LYS A CA 1
ATOM 804 C C . LYS A 1 109 ? -4.344 4.078 -5.609 1 97.44 109 LYS A C 1
ATOM 806 O O . LYS A 1 109 ? -3.895 5.223 -5.52 1 97.44 109 LYS A O 1
ATOM 811 N N . TYR A 1 110 ? -4.273 3.359 -6.691 1 95.25 110 TYR A N 1
ATOM 812 C CA . TYR A 1 110 ? -3.535 3.803 -7.871 1 95.25 110 TYR A CA 1
ATOM 813 C C . TYR A 1 110 ? -4.098 5.117 -8.406 1 95.25 110 TYR A C 1
ATOM 815 O O . TYR A 1 110 ? -3.371 5.906 -9.016 1 95.25 110 TYR A O 1
ATOM 823 N N . THR A 1 111 ? -5.266 5.363 -8.164 1 93.19 111 THR A N 1
ATOM 824 C CA . THR A 1 111 ? -5.961 6.516 -8.727 1 93.19 111 THR A CA 1
ATOM 825 C C . THR A 1 111 ? -5.773 7.746 -7.844 1 93.19 111 THR A C 1
ATOM 827 O O . THR A 1 111 ? -6.199 8.844 -8.203 1 93.19 111 THR A O 1
ATOM 830 N N . SER A 1 112 ? -5.219 7.527 -6.715 1 95.62 112 SER A N 1
ATOM 831 C CA . SER A 1 112 ? -5.023 8.656 -5.812 1 95.62 112 SER A CA 1
ATOM 832 C C . SER A 1 112 ? -4.066 9.688 -6.41 1 95.62 112 SER A C 1
ATOM 834 O O . SER A 1 112 ? -3.057 9.32 -7.016 1 95.62 112 SER A O 1
ATOM 836 N N . LYS A 1 113 ? -4.367 10.984 -6.203 1 96.19 113 LYS A N 1
ATOM 837 C CA . LYS A 1 113 ? -3.506 12.078 -6.629 1 96.19 113 LYS A CA 1
ATOM 838 C C . LYS A 1 113 ? -3.004 12.883 -5.43 1 96.19 113 LYS A C 1
ATOM 840 O O . LYS A 1 113 ? -2.363 13.922 -5.594 1 96.19 113 LYS A O 1
ATOM 845 N N . PHE A 1 114 ? -3.254 12.406 -4.281 1 98.31 114 PHE A N 1
ATOM 846 C CA . PHE A 1 114 ? -2.895 13.125 -3.062 1 98.31 114 PHE A CA 1
ATOM 847 C C . PHE A 1 114 ? -1.402 13.438 -3.037 1 98.31 114 PHE A C 1
ATOM 849 O O . PHE A 1 114 ? -1.006 14.586 -2.859 1 98.31 114 PHE A O 1
ATOM 856 N N . ALA A 1 115 ? -0.626 12.43 -3.188 1 98.12 115 ALA A N 1
ATOM 857 C CA . ALA A 1 115 ? 0.819 12.555 -3.014 1 98.12 115 ALA A CA 1
ATOM 858 C C . ALA A 1 115 ? 1.406 13.562 -3.994 1 98.12 115 ALA A C 1
ATOM 860 O O . ALA A 1 115 ? 2.219 14.406 -3.611 1 98.12 115 ALA A O 1
ATOM 861 N N . GLU A 1 116 ? 0.976 13.477 -5.234 1 97.5 116 GLU A N 1
ATOM 862 C CA . GLU A 1 116 ? 1.463 14.406 -6.25 1 97.5 116 GLU A CA 1
ATOM 863 C C . GLU A 1 116 ? 0.94 15.82 -6.008 1 97.5 116 GLU A C 1
ATOM 865 O O . GLU A 1 116 ? 1.694 16.797 -6.102 1 97.5 116 GLU A O 1
ATOM 870 N N . ASN A 1 117 ? -0.337 15.914 -5.699 1 98.06 117 ASN A N 1
ATOM 871 C CA . ASN A 1 117 ? -0.964 17.219 -5.504 1 98.06 117 ASN A CA 1
ATOM 872 C C . ASN A 1 117 ? -0.367 17.953 -4.309 1 98.06 117 ASN A C 1
ATOM 874 O O . ASN A 1 117 ? -0.289 19.188 -4.305 1 98.06 117 ASN A O 1
ATOM 878 N N . TYR A 1 118 ? 0.024 17.234 -3.271 1 98.25 118 TYR A N 1
ATOM 879 C CA . TYR A 1 118 ? 0.594 17.859 -2.078 1 98.25 118 TYR A CA 1
ATOM 880 C C . TYR A 1 118 ? 2.109 17.969 -2.191 1 98.25 118 TYR A C 1
ATOM 882 O O . TYR A 1 118 ? 2.768 18.516 -1.303 1 98.25 118 TYR A O 1
ATOM 890 N N . GLY A 1 119 ? 2.684 17.422 -3.309 1 97.88 119 GLY A N 1
ATOM 891 C CA . GLY A 1 119 ? 4.117 17.516 -3.541 1 97.88 119 GLY A CA 1
ATOM 892 C C . GLY A 1 119 ? 4.93 16.672 -2.572 1 97.88 119 GLY A C 1
ATOM 893 O O . GLY A 1 119 ? 6 17.094 -2.131 1 97.88 119 GLY A O 1
ATOM 894 N N . VAL A 1 120 ? 4.441 15.5 -2.184 1 98.19 120 VAL A N 1
ATOM 895 C CA . VAL A 1 120 ? 5.117 14.719 -1.148 1 98.19 120 VAL A CA 1
ATOM 896 C C . VAL A 1 120 ? 5.457 13.336 -1.683 1 98.19 120 VAL A C 1
ATOM 898 O O . VAL A 1 120 ? 5.949 12.477 -0.94 1 98.19 120 VAL A O 1
ATOM 901 N N . LEU A 1 121 ? 5.203 13.055 -2.977 1 97.94 121 LEU A N 1
ATOM 902 C CA . LEU A 1 121 ? 5.527 11.773 -3.59 1 97.94 121 LEU A CA 1
ATOM 903 C C . LEU A 1 121 ? 7.02 11.68 -3.9 1 97.94 121 LEU A C 1
ATOM 905 O O . LEU A 1 121 ? 7.543 12.469 -4.688 1 97.94 121 LEU A O 1
ATOM 909 N N . MET A 1 122 ? 7.68 10.727 -3.326 1 97.31 122 MET A N 1
ATOM 910 C CA . MET A 1 122 ? 9.086 10.523 -3.645 1 97.31 122 MET A CA 1
ATOM 911 C C . MET A 1 122 ? 9.25 9.844 -5 1 97.31 122 MET A C 1
ATOM 913 O O . MET A 1 122 ? 8.773 8.727 -5.199 1 97.31 122 MET A O 1
ATOM 917 N N . ALA A 1 123 ? 9.953 10.492 -5.902 1 96.25 123 ALA A N 1
ATOM 918 C CA . ALA A 1 123 ? 10.039 10.062 -7.297 1 96.25 123 ALA A CA 1
ATOM 919 C C . ALA A 1 123 ? 11.258 9.18 -7.523 1 96.25 123 ALA A C 1
ATOM 921 O O . ALA A 1 123 ? 11.375 8.516 -8.555 1 96.25 123 ALA A O 1
ATOM 922 N N . ASP A 1 124 ? 12.125 9.195 -6.633 1 95.06 124 ASP A N 1
ATOM 923 C CA . ASP A 1 124 ? 13.336 8.391 -6.758 1 95.06 124 ASP A CA 1
ATOM 924 C C . ASP A 1 124 ? 13.898 8.023 -5.383 1 95.06 124 ASP A C 1
ATOM 926 O O . ASP A 1 124 ? 13.25 8.266 -4.359 1 95.06 124 ASP A O 1
ATOM 930 N N . GLY A 1 125 ? 15.008 7.281 -5.41 1 92.44 125 GLY A N 1
ATOM 931 C CA . GLY A 1 125 ? 15.633 6.859 -4.164 1 92.44 125 GLY A CA 1
ATOM 932 C C . GLY A 1 125 ? 15.062 5.562 -3.625 1 92.44 125 GLY A C 1
ATOM 933 O O . GLY A 1 125 ? 14.188 4.953 -4.246 1 92.44 125 GLY A O 1
ATOM 934 N N . PRO A 1 126 ? 15.602 5.16 -2.486 1 90.69 126 PRO A N 1
ATOM 935 C CA . PRO A 1 126 ? 15.219 3.859 -1.93 1 90.69 126 PRO A CA 1
ATOM 936 C C . PRO A 1 126 ? 13.742 3.799 -1.534 1 90.69 126 PRO A C 1
ATOM 938 O O . PRO A 1 126 ? 13.148 2.719 -1.516 1 90.69 126 PRO A O 1
ATOM 941 N N . LEU A 1 127 ? 13.172 4.93 -1.287 1 94.5 127 LEU A N 1
ATOM 942 C CA . LEU A 1 127 ? 11.789 4.973 -0.825 1 94.5 127 LEU A CA 1
ATOM 943 C C . LEU A 1 127 ? 10.859 5.473 -1.926 1 94.5 127 LEU A C 1
ATOM 945 O O . LEU A 1 127 ? 9.773 5.977 -1.644 1 94.5 127 LEU A O 1
ATOM 949 N N . GLU A 1 128 ? 11.344 5.309 -3.141 1 96.38 128 GLU A N 1
ATOM 950 C CA . GLU A 1 128 ? 10.555 5.715 -4.301 1 96.38 128 GLU A CA 1
ATOM 951 C C . GLU A 1 128 ? 9.133 5.184 -4.211 1 96.38 128 GLU A C 1
ATOM 953 O O .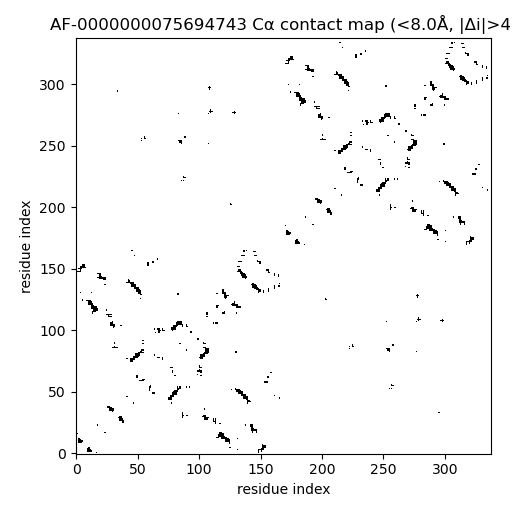 GLU A 1 128 ? 8.914 4.016 -3.881 1 96.38 128 GLU A O 1
ATOM 958 N N . GLY A 1 129 ? 8.234 6.121 -4.488 1 97 129 GLY A N 1
ATOM 959 C CA . GLY A 1 129 ? 6.832 5.734 -4.512 1 97 129 GLY A CA 1
ATOM 960 C C . GLY A 1 129 ? 6.125 5.965 -3.191 1 97 129 GLY A C 1
ATOM 961 O O . GLY A 1 129 ? 4.895 5.945 -3.127 1 97 129 GLY A O 1
ATOM 962 N N . LEU A 1 130 ? 6.828 6.145 -2.109 1 97.19 130 LEU A N 1
ATOM 963 C CA . LEU A 1 130 ? 6.254 6.434 -0.8 1 97.19 130 LEU A CA 1
ATOM 964 C C . LEU A 1 130 ? 6.145 7.938 -0.577 1 97.19 130 LEU A C 1
ATOM 966 O O . LEU A 1 130 ? 6.535 8.727 -1.438 1 97.19 130 LEU A O 1
ATOM 970 N N . LEU A 1 131 ? 5.551 8.312 0.503 1 97.88 131 LEU A N 1
ATOM 971 C CA . LEU A 1 131 ? 5.344 9.719 0.82 1 97.88 131 LEU A CA 1
ATOM 972 C C . LEU A 1 131 ? 6.496 10.266 1.657 1 97.88 131 LEU A C 1
ATOM 974 O O . LEU A 1 131 ? 6.926 9.625 2.619 1 97.88 131 LEU A O 1
ATOM 978 N N . ALA A 1 132 ? 6.977 11.422 1.279 1 96.81 132 ALA A N 1
ATOM 979 C CA . ALA A 1 132 ? 8.023 12.078 2.059 1 96.81 132 ALA A CA 1
ATOM 980 C C . ALA A 1 132 ? 7.477 12.578 3.395 1 96.81 132 ALA A C 1
ATOM 982 O O . ALA A 1 132 ? 6.363 13.109 3.461 1 96.81 132 ALA A O 1
ATOM 983 N N . ARG A 1 133 ? 8.289 12.422 4.406 1 96.5 133 ARG A N 1
ATOM 984 C CA . ARG A 1 133 ? 7.867 12.883 5.723 1 96.5 133 ARG A CA 1
ATOM 985 C C . ARG A 1 133 ? 7.621 14.391 5.727 1 96.5 133 ARG A C 1
ATOM 9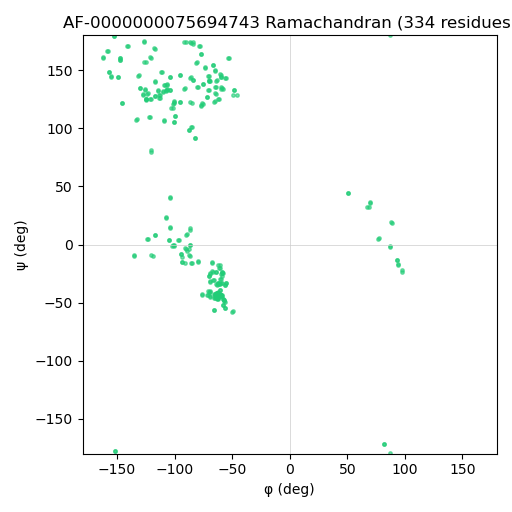87 O O . ARG A 1 133 ? 8.516 15.164 5.383 1 96.5 133 ARG A O 1
ATOM 994 N N . SER A 1 134 ? 6.488 14.789 6.129 1 97.25 134 SER A N 1
ATOM 995 C CA . SER A 1 134 ? 6.09 16.188 6.129 1 97.25 134 SER A CA 1
ATOM 996 C C . SER A 1 134 ? 4.891 16.422 7.039 1 97.25 134 SER A C 1
ATOM 998 O O . SER A 1 134 ? 4.227 15.477 7.461 1 97.25 134 SER A O 1
ATOM 1000 N N . VAL A 1 135 ? 4.703 17.641 7.418 1 97.75 135 VAL A N 1
ATOM 1001 C CA . VAL A 1 135 ? 3.535 18.078 8.172 1 97.75 135 VAL A CA 1
ATOM 1002 C C . VAL A 1 135 ? 2.889 19.266 7.469 1 97.75 135 VAL A C 1
ATOM 1004 O O . VAL A 1 135 ? 3.578 20.219 7.07 1 97.75 135 VAL A O 1
ATOM 1007 N N . VAL A 1 136 ? 1.635 19.219 7.25 1 98.25 136 VAL A N 1
ATOM 1008 C CA . VAL A 1 136 ? 0.844 20.328 6.711 1 98.25 136 VAL A CA 1
ATOM 1009 C C . VAL A 1 136 ? -0.327 20.625 7.645 1 98.25 136 VAL A C 1
ATOM 1011 O O . VAL A 1 136 ? -0.995 19.703 8.125 1 98.25 136 VAL A O 1
ATOM 1014 N N . VAL A 1 137 ? -0.567 21.844 7.953 1 98 137 VAL A N 1
ATOM 1015 C CA . VAL A 1 137 ? -1.722 22.234 8.758 1 98 137 VAL A CA 1
ATOM 1016 C C . VAL A 1 137 ? -2.68 23.062 7.902 1 98 137 VAL A C 1
ATOM 1018 O O . VAL A 1 137 ? -2.268 24.031 7.246 1 98 137 VAL A O 1
ATOM 1021 N N . VAL A 1 138 ? -3.859 22.688 7.906 1 97.88 138 VAL A N 1
ATOM 1022 C CA . VAL A 1 138 ? -4.926 23.359 7.16 1 97.88 138 VAL A CA 1
ATOM 1023 C C . VAL A 1 138 ? -5.93 23.969 8.133 1 97.88 138 VAL A C 1
ATOM 1025 O O . VAL A 1 138 ? -6.332 23.328 9.109 1 97.88 138 VAL A O 1
ATOM 1028 N N . ASN A 1 139 ? -6.312 25.188 7.934 1 97.12 139 ASN A N 1
ATOM 1029 C CA . ASN A 1 139 ? -7.27 25.844 8.828 1 97.12 139 ASN A CA 1
ATOM 1030 C C . ASN A 1 139 ? -8.711 25.562 8.398 1 97.12 139 ASN A C 1
ATOM 1032 O O . ASN A 1 139 ? -8.945 24.891 7.391 1 97.12 139 ASN A O 1
ATOM 1036 N N . PRO A 1 140 ? -9.703 25.984 9.172 1 95.94 140 PRO A N 1
ATOM 1037 C CA . PRO A 1 140 ? -11.109 25.672 8.891 1 95.94 140 PRO A CA 1
ATOM 1038 C C . PRO A 1 140 ? -11.57 26.25 7.555 1 95.94 140 PRO A C 1
ATOM 1040 O O . PRO A 1 140 ? -12.562 25.766 6.992 1 95.94 140 PRO A O 1
ATOM 1043 N N . GLN A 1 141 ? -10.883 27.203 6.973 1 94.5 141 GLN A N 1
ATOM 1044 C CA . GLN A 1 141 ? -11.227 27.797 5.688 1 94.5 141 GLN A CA 1
ATOM 1045 C C . GLN A 1 141 ? -10.609 27.016 4.531 1 94.5 141 GLN A C 1
ATOM 1047 O O . GLN A 1 141 ? -10.836 27.344 3.363 1 94.5 141 GLN A O 1
ATOM 1052 N N . GLY A 1 142 ? -9.805 26 4.871 1 95.56 142 GLY A N 1
ATOM 1053 C CA . GLY A 1 142 ? -9.227 25.156 3.846 1 95.56 142 GLY A CA 1
ATOM 1054 C C . GLY A 1 142 ? -7.91 25.688 3.307 1 95.56 142 GLY A C 1
ATOM 1055 O O . GLY A 1 142 ? -7.488 25.312 2.211 1 95.56 142 GLY A O 1
ATOM 1056 N N . LYS A 1 143 ? -7.332 26.547 4.086 1 96.56 143 LYS A N 1
ATOM 1057 C CA . LYS A 1 143 ? -6.055 27.125 3.656 1 96.56 143 LYS A CA 1
ATOM 1058 C C . LYS A 1 143 ? -4.891 26.5 4.426 1 96.56 143 LYS A C 1
ATOM 1060 O O . LYS A 1 143 ? -5.004 26.234 5.625 1 96.56 143 LYS A O 1
ATOM 1065 N N . VAL A 1 144 ? -3.83 26.344 3.732 1 98.12 144 VAL A N 1
ATOM 1066 C CA . VAL A 1 144 ? -2.609 25.875 4.383 1 98.12 144 VAL A CA 1
ATOM 1067 C C . VAL A 1 144 ? -2.033 26.984 5.254 1 98.12 144 VAL A C 1
ATOM 1069 O O . VAL A 1 144 ? -1.763 28.094 4.77 1 98.12 144 VAL A O 1
ATOM 1072 N N . ILE A 1 145 ? -1.787 26.672 6.523 1 98.06 145 ILE A N 1
ATOM 1073 C CA . ILE A 1 145 ? -1.294 27.719 7.406 1 98.06 145 ILE A CA 1
ATOM 1074 C C . ILE A 1 145 ? 0.078 27.344 7.953 1 98.06 145 ILE A C 1
ATOM 1076 O O . ILE A 1 145 ? 0.76 28.156 8.57 1 98.06 145 ILE A O 1
ATOM 1080 N N . TYR A 1 146 ? 0.467 26.172 7.738 1 98.19 146 TYR A N 1
ATOM 1081 C CA . TYR A 1 146 ? 1.781 25.672 8.117 1 98.19 146 TYR A CA 1
ATOM 1082 C C . TYR A 1 146 ? 2.197 24.5 7.234 1 98.19 146 TYR A C 1
ATOM 1084 O O . TYR A 1 146 ? 1.359 23.688 6.82 1 98.19 146 TYR A O 1
ATOM 1092 N N . ARG A 1 147 ? 3.426 24.422 6.965 1 98.12 147 ARG A N 1
ATOM 1093 C CA . ARG A 1 147 ? 4 23.297 6.238 1 98.12 147 ARG A CA 1
ATOM 1094 C C . ARG A 1 147 ? 5.441 23.031 6.668 1 98.12 147 ARG A C 1
ATOM 1096 O O . ARG A 1 147 ? 6.176 23.984 6.977 1 98.12 147 ARG A O 1
ATOM 1103 N N . GLU A 1 148 ? 5.754 21.812 6.684 1 97.69 148 GLU A N 1
ATOM 1104 C CA . GLU A 1 148 ? 7.133 21.406 6.957 1 97.69 148 GLU A CA 1
ATOM 1105 C C . GLU A 1 148 ? 7.504 20.156 6.172 1 97.69 148 GLU A C 1
ATOM 1107 O O . GLU A 1 148 ? 6.812 19.125 6.254 1 97.69 148 GLU A O 1
ATOM 1112 N N . MET A 1 149 ? 8.5 20.25 5.383 1 97.12 149 MET A N 1
ATOM 1113 C CA . MET A 1 149 ? 9.227 19.109 4.828 1 97.12 149 MET A CA 1
ATOM 1114 C C . MET A 1 149 ? 10.531 18.875 5.582 1 97.12 149 MET A C 1
ATOM 1116 O O . MET A 1 149 ? 11.383 19.766 5.645 1 97.12 149 MET A O 1
ATOM 1120 N N . VAL A 1 150 ? 10.656 17.719 6.129 1 95.88 150 VAL A N 1
ATOM 1121 C CA . VAL A 1 150 ? 11.898 17.484 6.859 1 95.88 150 VAL A CA 1
ATOM 1122 C C . VAL A 1 150 ? 13.062 17.391 5.875 1 95.88 150 VAL A C 1
ATOM 1124 O O . VAL A 1 150 ? 12.922 16.828 4.785 1 95.88 150 VAL A O 1
ATOM 1127 N N . PRO A 1 151 ? 14.18 17.953 6.266 1 94.69 151 PRO A N 1
ATOM 1128 C CA . PRO A 1 151 ? 15.328 17.891 5.355 1 94.69 151 PRO A CA 1
ATOM 1129 C C . PRO A 1 151 ? 15.852 16.469 5.152 1 94.69 151 PRO A C 1
ATOM 1131 O O . PRO A 1 151 ? 16.469 16.188 4.121 1 94.69 151 PRO A O 1
ATOM 1134 N N . GLU A 1 152 ? 15.703 15.648 6.164 1 94.38 152 GLU A N 1
ATOM 1135 C CA . GLU A 1 152 ? 16.016 14.227 6.148 1 94.38 152 GLU A CA 1
ATOM 1136 C C . GLU A 1 152 ? 14.812 13.383 6.562 1 94.38 152 GLU A C 1
ATOM 1138 O O . GLU A 1 152 ? 14.289 13.547 7.668 1 94.38 152 GLU A O 1
ATOM 1143 N N . ILE A 1 153 ? 14.492 12.477 5.707 1 93.12 153 ILE A N 1
ATOM 1144 C CA . ILE A 1 153 ? 13.273 11.695 5.902 1 93.12 153 ILE A CA 1
ATOM 1145 C C . ILE A 1 153 ? 13.336 10.969 7.242 1 93.12 153 ILE A C 1
ATOM 1147 O O . ILE A 1 153 ? 12.305 10.734 7.875 1 93.12 153 ILE A O 1
ATOM 1151 N N . VAL A 1 154 ? 14.539 10.727 7.77 1 90.81 154 VAL A N 1
ATOM 1152 C CA . VAL A 1 154 ? 14.703 9.953 8.992 1 90.81 154 VAL A CA 1
ATOM 1153 C C . VAL A 1 154 ? 14.57 10.867 10.211 1 90.81 154 VAL A C 1
ATOM 1155 O O . VAL A 1 154 ? 14.633 10.406 11.352 1 90.81 154 VAL A O 1
ATOM 1158 N N . HIS A 1 155 ? 14.344 12.148 9.969 1 92.5 155 HIS A N 1
ATOM 1159 C CA . HIS A 1 155 ? 14.195 13.102 11.062 1 92.5 155 HIS A CA 1
ATOM 1160 C C . HIS A 1 155 ? 12.719 13.32 11.406 1 92.5 155 HIS A C 1
ATOM 1162 O O . HIS A 1 155 ? 11.867 13.312 10.516 1 92.5 155 HIS A O 1
ATOM 1168 N N . GLU A 1 156 ? 12.539 13.539 12.695 1 92.56 156 GLU A N 1
ATOM 1169 C CA . GLU A 1 156 ? 11.195 13.906 13.133 1 92.56 156 GLU A CA 1
ATOM 1170 C C . GLU A 1 156 ? 10.867 15.344 12.742 1 92.56 156 GLU A C 1
ATOM 1172 O O . GLU A 1 156 ? 11.758 16.188 12.648 1 92.56 156 GLU A O 1
ATOM 1177 N N . PRO A 1 157 ? 9.602 15.641 12.555 1 94.94 157 PRO A N 1
ATOM 1178 C CA . PRO A 1 157 ? 9.203 17.031 12.289 1 94.94 157 PRO A CA 1
ATOM 1179 C C . PRO A 1 157 ? 9.164 17.875 13.555 1 94.94 157 PRO A C 1
ATOM 1181 O O . PRO A 1 157 ? 9.398 17.375 14.656 1 94.94 157 PRO A O 1
ATOM 1184 N N . ASN A 1 158 ? 9 19.141 13.32 1 94.88 158 ASN A N 1
ATOM 1185 C CA . ASN A 1 158 ? 8.797 20.062 14.43 1 94.88 158 ASN A CA 1
ATOM 1186 C C . ASN A 1 158 ? 7.348 20.078 14.898 1 94.88 158 ASN A C 1
ATOM 1188 O O . ASN A 1 158 ? 6.562 20.938 14.469 1 94.88 158 ASN A O 1
ATOM 1192 N N . TYR A 1 159 ? 7.051 19.234 15.859 1 93.75 159 TYR A N 1
ATOM 1193 C CA . TYR A 1 159 ? 5.684 19.062 16.344 1 93.75 159 TYR A CA 1
ATOM 1194 C C . TYR A 1 159 ? 5.16 20.344 16.969 1 93.75 159 TYR A C 1
ATOM 1196 O O . TYR A 1 159 ? 4.02 20.734 16.719 1 93.75 159 TYR A O 1
ATOM 1204 N N . ASP A 1 160 ? 5.969 20.938 17.703 1 92.75 160 ASP A N 1
ATOM 1205 C CA . ASP A 1 160 ? 5.57 22.141 18.422 1 92.75 160 ASP A CA 1
ATOM 1206 C C . ASP A 1 160 ? 5.18 23.266 17.469 1 92.75 160 ASP A C 1
ATOM 1208 O O . ASP A 1 160 ? 4.207 23.984 17.719 1 92.75 160 ASP A O 1
ATOM 1212 N N . ALA A 1 161 ? 5.93 23.391 16.438 1 95.31 161 ALA A N 1
ATOM 1213 C CA . ALA A 1 161 ? 5.637 24.438 15.461 1 95.31 161 ALA A CA 1
ATOM 1214 C C . ALA A 1 161 ? 4.285 24.203 14.797 1 95.31 161 ALA A C 1
ATOM 1216 O O . ALA A 1 161 ? 3.537 25.156 14.547 1 95.31 161 ALA A O 1
ATOM 1217 N N . ALA A 1 162 ? 3.992 23.016 14.453 1 94.88 162 ALA A N 1
ATOM 1218 C CA . ALA A 1 162 ? 2.711 22.672 13.836 1 94.88 162 ALA A CA 1
ATOM 1219 C C . ALA A 1 162 ? 1.55 23.016 14.766 1 94.88 162 ALA A C 1
ATOM 1221 O O . ALA A 1 162 ? 0.562 23.609 14.336 1 94.88 162 ALA A O 1
ATOM 1222 N N . ILE A 1 163 ? 1.735 22.703 16.016 1 93.75 163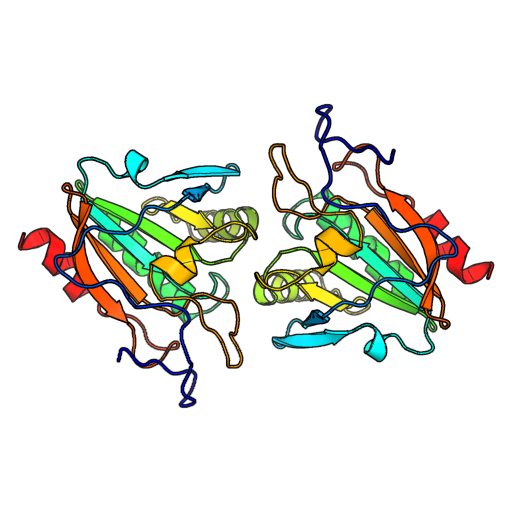 ILE A N 1
ATOM 1223 C CA . ILE A 1 163 ? 0.69 22.938 17.016 1 93.75 163 ILE A CA 1
ATOM 1224 C C . ILE A 1 163 ? 0.555 24.438 17.266 1 93.75 163 ILE A C 1
ATOM 1226 O O . ILE A 1 163 ? -0.558 24.953 17.375 1 93.75 163 ILE A O 1
ATOM 1230 N N . ALA A 1 164 ? 1.652 25.078 17.297 1 94.31 164 ALA A N 1
ATOM 1231 C CA . ALA A 1 164 ? 1.655 26.516 17.516 1 94.31 164 ALA A CA 1
ATOM 1232 C C . ALA A 1 164 ? 0.92 27.25 16.406 1 94.31 164 ALA A C 1
ATOM 1234 O O . ALA A 1 164 ? 0.273 28.266 16.641 1 94.31 164 ALA A O 1
ATOM 1235 N N . ALA A 1 165 ? 1.02 26.719 15.234 1 95.31 165 ALA A N 1
ATOM 1236 C CA . ALA A 1 165 ? 0.335 27.328 14.094 1 95.31 165 ALA A CA 1
ATOM 1237 C C . ALA A 1 165 ? -1.175 27.359 14.312 1 95.31 165 ALA A C 1
ATOM 1239 O O . ALA A 1 165 ? -1.854 28.281 13.867 1 95.31 165 ALA A O 1
ATOM 1240 N N . ILE A 1 166 ? -1.7 26.391 14.953 1 94.12 166 ILE A N 1
ATOM 1241 C CA . ILE A 1 166 ? -3.127 26.312 15.242 1 94.12 166 ILE A CA 1
ATOM 1242 C C . ILE A 1 166 ? -3.486 27.266 16.375 1 94.12 166 ILE A C 1
ATOM 1244 O O . ILE A 1 166 ? -4.457 28.031 16.266 1 94.12 166 ILE A O 1
ATOM 1248 N N . LYS A 1 167 ? -2.678 27.297 17.375 1 90.44 167 LYS A N 1
ATOM 1249 C CA . LYS A 1 167 ? -2.957 28.094 18.578 1 90.44 167 LYS A CA 1
ATOM 1250 C C . LYS A 1 167 ? -2.84 29.594 18.297 1 90.44 167 LYS A C 1
ATOM 1252 O O . LYS A 1 167 ? -3.508 30.406 18.938 1 90.44 167 LYS A O 1
ATOM 1257 N N . ASN A 1 168 ? -2.02 29.891 17.312 1 84.31 168 ASN A N 1
ATOM 1258 C CA . ASN A 1 168 ? -1.733 31.297 17.031 1 84.31 168 ASN A CA 1
ATOM 1259 C C . ASN A 1 168 ? -2.645 31.859 15.945 1 84.31 168 ASN A C 1
ATOM 1261 O O . ASN A 1 168 ? -2.529 33.031 15.57 1 84.31 168 ASN A O 1
ATOM 1265 N N . GLU A 1 169 ? -3.389 31.016 15.344 1 79.94 169 GLU A N 1
ATOM 1266 C CA . GLU A 1 169 ? -4.309 31.516 14.328 1 79.94 169 GLU A CA 1
ATOM 1267 C C . GLU A 1 169 ? -5.531 32.156 14.961 1 79.94 169 GLU A C 1
ATOM 1269 O O . GLU A 1 169 ? -6.039 31.688 15.977 1 79.94 169 GLU A O 1
ATOM 1274 N N . MET B 1 1 ? -16.25 -14.305 -19.172 1 60.19 1 MET B N 1
ATOM 1275 C CA . MET B 1 1 ? -15.641 -13.234 -18.391 1 60.19 1 MET B CA 1
ATOM 1276 C C . MET B 1 1 ? -15.391 -13.68 -16.953 1 60.19 1 MET B C 1
ATOM 1278 O O . MET B 1 1 ? -16.25 -14.336 -16.344 1 60.19 1 MET B O 1
ATOM 1282 N N . ILE B 1 2 ? -14.023 -13.711 -16.312 1 74.88 2 ILE B N 1
ATOM 1283 C CA . ILE B 1 2 ? -13.734 -14.203 -14.977 1 74.88 2 ILE B CA 1
ATOM 1284 C C . ILE B 1 2 ? -14.398 -13.297 -13.945 1 74.88 2 ILE B C 1
ATOM 1286 O O . ILE B 1 2 ? -14.359 -12.07 -14.062 1 74.88 2 ILE B O 1
ATOM 1290 N N . LYS B 1 3 ? -15.18 -13.938 -13.188 1 84.81 3 LYS B N 1
ATOM 1291 C CA . LYS B 1 3 ? -15.922 -13.203 -12.164 1 84.81 3 LYS B CA 1
ATOM 1292 C C . LYS B 1 3 ? -15.422 -13.547 -10.766 1 84.81 3 LYS B C 1
ATOM 1294 O O . LYS B 1 3 ? -14.898 -14.641 -10.539 1 84.81 3 LYS B O 1
ATOM 1299 N N . THR B 1 4 ? -15.469 -12.633 -9.852 1 94.81 4 THR B N 1
ATOM 1300 C CA . THR B 1 4 ? -15.234 -12.844 -8.422 1 94.81 4 THR B CA 1
ATOM 1301 C C . THR B 1 4 ? -16.203 -12.008 -7.586 1 94.81 4 THR B C 1
ATOM 1303 O O . THR B 1 4 ? -17.047 -11.297 -8.133 1 94.81 4 THR B O 1
ATOM 1306 N N . ALA B 1 5 ? -16.188 -12.281 -6.262 1 94.19 5 ALA B N 1
ATOM 1307 C CA . ALA B 1 5 ? -17.094 -11.578 -5.352 1 94.19 5 ALA B CA 1
ATOM 1308 C C . ALA B 1 5 ? -16.453 -11.383 -3.982 1 94.19 5 ALA B C 1
ATOM 1310 O O . ALA B 1 5 ? -15.445 -12.023 -3.666 1 94.19 5 ALA B O 1
ATOM 1311 N N . PHE B 1 6 ? -17.016 -10.453 -3.299 1 93.75 6 PHE B N 1
ATOM 1312 C CA . PHE B 1 6 ? -16.688 -10.266 -1.893 1 93.75 6 PHE B CA 1
ATOM 1313 C C . PHE B 1 6 ? -17.922 -10.383 -1.021 1 93.75 6 PHE B C 1
ATOM 1315 O O . PHE B 1 6 ? -18.797 -9.5 -1.046 1 93.75 6 PHE B O 1
ATOM 1322 N N . GLN B 1 7 ? -17.969 -11.438 -0.284 1 92.25 7 GLN B N 1
ATOM 1323 C CA . GLN B 1 7 ? -19.109 -11.711 0.572 1 92.25 7 GLN B CA 1
ATOM 1324 C C . GLN B 1 7 ? -20.422 -11.609 -0.209 1 92.25 7 GLN B C 1
ATOM 1326 O O . GLN B 1 7 ? -21.359 -10.93 0.222 1 92.25 7 GLN B O 1
ATOM 1331 N N . GLY B 1 8 ? -20.375 -12.172 -1.329 1 91.75 8 GLY B N 1
ATOM 1332 C CA . GLY B 1 8 ? -21.594 -12.305 -2.117 1 91.75 8 GLY B CA 1
ATOM 1333 C C . GLY B 1 8 ? -21.797 -11.164 -3.096 1 91.75 8 GLY B C 1
ATOM 1334 O O . GLY B 1 8 ? -22.641 -11.242 -3.986 1 91.75 8 GLY B O 1
ATOM 1335 N N . THR B 1 9 ? -21.109 -10.102 -3 1 92.25 9 THR B N 1
ATOM 1336 C CA . THR B 1 9 ? -21.25 -8.945 -3.885 1 92.25 9 THR B CA 1
ATOM 1337 C C . THR B 1 9 ? -20.234 -9.016 -5.023 1 92.25 9 THR B C 1
ATOM 1339 O O . THR B 1 9 ? -19.031 -9.07 -4.789 1 92.25 9 THR B O 1
ATOM 1342 N N . PRO B 1 10 ? -20.781 -8.992 -6.199 1 95.25 10 PRO B N 1
ATOM 1343 C CA . PRO B 1 10 ? -19.859 -9.062 -7.34 1 95.25 10 PRO B CA 1
ATOM 1344 C C . PRO B 1 10 ? -18.859 -7.918 -7.367 1 95.25 10 PRO B C 1
ATOM 1346 O O . PRO B 1 10 ? -19.188 -6.789 -7 1 95.25 10 PRO B O 1
ATOM 1349 N N . VAL B 1 11 ? -17.641 -8.258 -7.816 1 95.31 11 VAL B N 1
ATOM 1350 C CA . VAL B 1 11 ? -16.562 -7.285 -7.93 1 95.31 11 VAL B CA 1
ATOM 1351 C C . VAL B 1 11 ? -16.031 -7.258 -9.367 1 95.31 11 VAL B C 1
ATOM 1353 O O . VAL B 1 11 ? -15.789 -8.305 -9.961 1 95.31 11 VAL B O 1
ATOM 1356 N N . SER B 1 12 ? -15.953 -6.055 -9.883 1 96.19 12 SER B N 1
ATOM 1357 C CA . SER B 1 12 ? -15.375 -5.891 -11.211 1 96.19 12 SER B CA 1
ATOM 1358 C C . SER B 1 12 ? -13.852 -5.816 -11.148 1 96.19 12 SER B C 1
ATOM 1360 O O . SER B 1 12 ? -13.297 -5.207 -10.234 1 96.19 12 SER B O 1
ATOM 1362 N N . LEU B 1 13 ? -13.211 -6.422 -12.102 1 96.44 13 LEU B N 1
ATOM 1363 C CA . LEU B 1 13 ? -11.758 -6.398 -12.211 1 96.44 13 LEU B CA 1
ATOM 1364 C C . LEU B 1 13 ? -11.32 -5.539 -13.391 1 96.44 13 LEU B C 1
ATOM 1366 O O . LEU B 1 13 ? -11.945 -5.562 -14.453 1 96.44 13 LEU B O 1
ATOM 1370 N N . ALA B 1 14 ? -10.336 -4.797 -13.117 1 95.81 14 ALA B N 1
ATOM 1371 C CA . ALA B 1 14 ? -9.734 -4.035 -14.211 1 95.81 14 ALA B CA 1
ATOM 1372 C C . ALA B 1 14 ? -8.797 -4.906 -15.039 1 95.81 14 ALA B C 1
ATOM 1374 O O . ALA B 1 14 ? -8.031 -5.699 -14.492 1 95.81 14 ALA B O 1
ATOM 1375 N N . GLY B 1 15 ? -8.859 -4.82 -16.312 1 93.06 15 GLY B N 1
ATOM 1376 C CA . GLY B 1 15 ? -8.047 -5.648 -17.188 1 93.06 15 GLY B CA 1
ATOM 1377 C C . GLY B 1 15 ? -8.625 -7.039 -17.406 1 93.06 15 GLY B C 1
ATOM 1378 O O . GLY B 1 15 ? -9.773 -7.297 -17.047 1 93.06 15 GLY B O 1
ATOM 1379 N N . GLN B 1 16 ? -7.844 -7.895 -18.047 1 95.06 16 GLN B N 1
ATOM 1380 C CA . GLN B 1 16 ? -8.242 -9.273 -18.312 1 95.06 16 GLN B CA 1
ATOM 1381 C C . GLN B 1 16 ? -7.312 -10.258 -17.609 1 95.06 16 GLN B C 1
ATOM 1383 O O . GLN B 1 16 ? -6.09 -10.164 -17.719 1 95.06 16 GLN B O 1
ATOM 1388 N N . PHE B 1 17 ? -8.023 -11.172 -16.844 1 97.38 17 PHE B N 1
ATOM 1389 C CA . PHE B 1 17 ? -7.234 -12.195 -16.172 1 97.38 17 PHE B CA 1
ATOM 1390 C C . PHE B 1 17 ? -6.418 -13.008 -17.156 1 97.38 17 PHE B C 1
ATOM 1392 O O . PHE B 1 17 ? -6.918 -13.367 -18.234 1 97.38 17 PHE B O 1
ATOM 1399 N N . VAL B 1 18 ? -5.23 -13.211 -16.875 1 97.81 18 VAL B N 1
ATOM 1400 C CA . VAL B 1 18 ? -4.301 -13.883 -17.781 1 97.81 18 VAL B CA 1
ATOM 1401 C C . VAL B 1 18 ? -4.887 -15.219 -18.219 1 97.81 18 VAL B C 1
ATOM 1403 O O . VAL B 1 18 ? -5.762 -15.773 -17.562 1 97.81 18 VAL B O 1
ATOM 1406 N N . LYS B 1 19 ? -4.371 -15.781 -19.359 1 97.38 19 LYS B N 1
ATOM 1407 C CA . LYS B 1 19 ? -4.887 -17.016 -19.938 1 97.38 19 LYS B CA 1
ATOM 1408 C C . LYS B 1 19 ? -3.824 -18.109 -19.938 1 97.38 19 LYS B C 1
ATOM 1410 O O . LYS B 1 19 ? -2.652 -17.844 -20.203 1 97.38 19 LYS B O 1
ATOM 1415 N N . VAL B 1 20 ? -4.285 -19.281 -19.641 1 97.38 20 VAL B N 1
ATOM 1416 C CA . VAL B 1 20 ? -3.375 -20.406 -19.719 1 97.38 20 VAL B CA 1
ATOM 1417 C C . VAL B 1 20 ? -2.844 -20.531 -21.156 1 97.38 20 VAL B C 1
ATOM 1419 O O . VAL B 1 20 ? -3.598 -20.391 -22.109 1 97.38 20 VAL B O 1
ATOM 1422 N N . GLY B 1 21 ? -1.606 -20.734 -21.266 1 97.25 21 GLY B N 1
ATOM 1423 C CA . GLY B 1 21 ? -0.969 -20.875 -22.578 1 97.25 21 GLY B CA 1
ATOM 1424 C C . GLY B 1 21 ? -0.339 -19.594 -23.062 1 97.25 21 GLY B C 1
ATOM 1425 O O . GLY B 1 21 ? 0.547 -19.609 -23.922 1 97.25 21 GLY B O 1
ATOM 1426 N N . ALA B 1 22 ? -0.775 -18.5 -22.594 1 97.62 22 ALA B N 1
ATOM 1427 C CA . ALA B 1 22 ? -0.259 -17.203 -23 1 97.62 22 ALA B CA 1
ATOM 1428 C C . ALA B 1 22 ? 1.043 -16.875 -22.281 1 97.62 22 ALA B C 1
ATOM 1430 O O . ALA B 1 22 ? 1.346 -17.453 -21.234 1 97.62 22 ALA B O 1
ATOM 1431 N N . LYS B 1 23 ? 1.832 -15.984 -22.906 1 97.38 23 LYS B N 1
ATOM 1432 C CA . LYS B 1 23 ? 2.986 -15.43 -22.203 1 97.38 23 LYS B CA 1
ATOM 1433 C C . LYS B 1 23 ? 2.551 -14.594 -21 1 97.38 23 LYS B C 1
ATOM 1435 O O . LYS B 1 23 ? 1.635 -13.773 -21.109 1 97.38 23 LYS B O 1
ATOM 1440 N N . ALA B 1 24 ? 3.158 -14.883 -19.875 1 97.25 24 ALA B N 1
ATOM 1441 C CA . ALA B 1 24 ? 2.859 -14.07 -18.703 1 97.25 24 ALA B CA 1
ATOM 1442 C C . ALA B 1 24 ? 3.309 -12.625 -18.891 1 97.25 24 ALA B C 1
ATOM 1444 O O . ALA B 1 24 ? 4.414 -12.375 -19.391 1 97.25 24 ALA B O 1
ATOM 1445 N N . PRO B 1 25 ? 2.494 -11.633 -18.531 1 97.81 25 PRO B N 1
ATOM 1446 C CA . PRO B 1 25 ? 2.902 -10.227 -18.656 1 97.81 25 PRO B CA 1
ATOM 1447 C C . PRO B 1 25 ? 4.148 -9.898 -17.844 1 97.81 25 PRO B C 1
ATOM 1449 O O . PRO B 1 25 ? 4.336 -10.445 -16.75 1 97.81 25 PRO B O 1
ATOM 1452 N N . ALA B 1 26 ? 4.945 -9 -18.375 1 96.75 26 ALA B N 1
ATOM 1453 C CA . ALA B 1 26 ? 6.074 -8.484 -17.594 1 96.75 26 ALA B CA 1
ATOM 1454 C C . ALA B 1 26 ? 5.594 -7.703 -16.375 1 96.75 26 ALA B C 1
ATOM 1456 O O . ALA B 1 26 ? 4.477 -7.18 -16.375 1 96.75 26 ALA B O 1
ATOM 1457 N N . PHE B 1 27 ? 6.375 -7.715 -15.344 1 97.25 27 PHE B N 1
ATOM 1458 C CA . PHE B 1 27 ? 6.031 -6.949 -14.148 1 97.25 27 PHE B CA 1
ATOM 1459 C C . PHE B 1 27 ? 7.289 -6.441 -13.453 1 97.25 27 PHE B C 1
ATOM 1461 O O . PHE B 1 27 ? 8.398 -6.891 -13.75 1 97.25 27 PHE B O 1
ATOM 1468 N N . LYS B 1 28 ? 7.23 -5.445 -12.664 1 97.44 28 LYS B N 1
ATOM 1469 C CA . LYS B 1 28 ? 8.234 -4.926 -11.742 1 97.44 28 LYS B CA 1
ATOM 1470 C C . LYS B 1 28 ? 7.625 -4.641 -10.375 1 97.44 28 LYS B C 1
ATOM 1472 O O . LYS B 1 28 ? 6.812 -3.725 -10.227 1 97.44 28 LYS B O 1
ATOM 1477 N N . LEU B 1 29 ? 7.926 -5.457 -9.406 1 98.38 29 LEU B N 1
ATOM 1478 C CA . LEU B 1 29 ? 7.41 -5.359 -8.047 1 98.38 29 LEU B CA 1
ATOM 1479 C C . LEU B 1 29 ? 8.539 -5.109 -7.051 1 98.38 29 LEU B C 1
ATOM 1481 O O . LEU B 1 29 ? 9.719 -5.133 -7.426 1 98.38 29 LEU B O 1
ATOM 1485 N N . THR B 1 30 ? 8.211 -4.777 -5.84 1 98.31 30 THR B N 1
ATOM 1486 C CA . THR B 1 30 ? 9.211 -4.359 -4.863 1 98.31 30 THR B CA 1
ATOM 1487 C C . THR B 1 30 ? 9.383 -5.418 -3.777 1 98.31 30 THR B C 1
ATOM 1489 O O . THR B 1 30 ? 8.398 -5.891 -3.207 1 98.31 30 THR B O 1
ATOM 1492 N N . LYS B 1 31 ? 10.648 -5.805 -3.455 1 97.31 31 LYS B N 1
ATOM 1493 C CA . LYS B 1 31 ? 10.969 -6.762 -2.402 1 97.31 31 LYS B CA 1
ATOM 1494 C C . LYS B 1 31 ? 11.023 -6.078 -1.038 1 97.31 31 LYS B C 1
ATOM 1496 O O . LYS B 1 31 ? 10.953 -4.852 -0.948 1 97.31 31 LYS B O 1
ATOM 1501 N N . GLY B 1 32 ? 11.18 -6.895 -0.043 1 94.25 32 GLY B N 1
ATOM 1502 C CA . GLY B 1 32 ? 11.25 -6.41 1.326 1 94.25 32 GLY B CA 1
ATOM 1503 C C . GLY B 1 32 ? 12.406 -5.465 1.564 1 94.25 32 GLY B C 1
ATOM 1504 O O . GLY B 1 32 ? 12.336 -4.586 2.426 1 94.25 32 GLY B O 1
ATOM 1505 N N . ASP B 1 33 ? 13.484 -5.648 0.812 1 93.56 33 ASP B N 1
ATOM 1506 C CA . ASP B 1 33 ? 14.656 -4.789 0.956 1 93.56 33 ASP B CA 1
ATOM 1507 C C . ASP B 1 33 ? 14.57 -3.58 0.029 1 93.56 33 ASP B C 1
ATOM 1509 O O . ASP B 1 33 ? 15.562 -2.885 -0.191 1 93.56 33 ASP B O 1
ATOM 1513 N N . LEU B 1 34 ? 13.422 -3.383 -0.616 1 95.06 34 LEU B N 1
ATOM 1514 C CA . LEU B 1 34 ? 13.039 -2.248 -1.451 1 95.06 34 LEU B CA 1
ATOM 1515 C C . LEU B 1 34 ? 13.688 -2.35 -2.83 1 95.06 34 LEU B C 1
ATOM 1517 O O . LEU B 1 34 ? 13.547 -1.44 -3.652 1 95.06 34 LEU B O 1
ATOM 1521 N N . SER B 1 35 ? 14.383 -3.477 -3.084 1 96.19 35 SER B N 1
ATOM 1522 C CA . SER B 1 35 ? 14.867 -3.707 -4.441 1 96.19 35 SER B CA 1
ATOM 1523 C C . SER B 1 35 ? 13.742 -4.184 -5.355 1 96.19 35 SER B C 1
ATOM 1525 O O . SER B 1 35 ? 12.672 -4.562 -4.883 1 96.19 35 SER B O 1
ATOM 1527 N N . SER B 1 36 ? 14.008 -4.09 -6.629 1 96.56 36 SER B N 1
ATOM 1528 C CA . SER B 1 36 ? 13.008 -4.484 -7.617 1 96.56 36 SER B CA 1
ATOM 1529 C C . SER B 1 36 ? 13.078 -5.98 -7.906 1 96.56 36 SER B C 1
ATOM 1531 O O . SER B 1 36 ? 14.156 -6.582 -7.836 1 96.56 36 SER B O 1
ATOM 1533 N N . PHE B 1 37 ? 11.992 -6.625 -8.133 1 97.56 37 PHE B N 1
ATOM 1534 C CA . PHE B 1 37 ? 11.828 -7.992 -8.617 1 97.56 37 PHE B CA 1
ATOM 1535 C C . PHE B 1 37 ? 11.039 -8.016 -9.914 1 97.56 37 PHE B C 1
ATOM 1537 O O . PHE B 1 37 ? 9.969 -7.406 -10.008 1 97.56 37 PHE B O 1
ATOM 1544 N N . THR B 1 38 ? 11.594 -8.625 -10.953 1 96.75 38 THR B N 1
ATOM 1545 C CA . THR B 1 38 ? 10.961 -8.688 -12.266 1 96.75 38 THR B CA 1
ATOM 1546 C C . THR B 1 38 ? 10.867 -10.133 -12.75 1 96.75 38 THR B C 1
ATOM 1548 O O . THR B 1 38 ? 11.344 -11.047 -12.078 1 96.75 38 THR B O 1
ATOM 1551 N N . GLU B 1 39 ? 10.211 -10.305 -13.883 1 93.44 39 GLU B N 1
ATOM 1552 C CA . GLU B 1 39 ? 10.094 -11.633 -14.484 1 93.44 39 GLU B CA 1
ATOM 1553 C C . GLU B 1 39 ? 11.469 -12.227 -14.781 1 93.44 39 GLU B C 1
ATOM 1555 O O . GLU B 1 39 ? 11.625 -13.445 -14.844 1 93.44 39 GLU B O 1
ATOM 1560 N N . LYS B 1 40 ? 12.484 -11.414 -14.953 1 93 40 LYS B N 1
ATOM 1561 C CA . LYS B 1 40 ? 13.844 -11.883 -15.227 1 93 40 LYS B CA 1
ATOM 1562 C C . LYS B 1 40 ? 14.414 -12.625 -14.023 1 93 40 LYS B C 1
ATOM 1564 O O . LYS B 1 40 ? 15.328 -13.445 -14.164 1 93 40 LYS B O 1
ATOM 1569 N N . ASP B 1 41 ? 13.883 -12.336 -12.859 1 94 41 ASP B N 1
ATOM 1570 C CA . ASP B 1 41 ? 14.375 -12.945 -11.633 1 94 41 ASP B CA 1
ATOM 1571 C C . ASP B 1 41 ? 13.82 -14.359 -11.461 1 94 41 ASP B C 1
ATOM 1573 O O . ASP B 1 41 ? 14.297 -15.117 -10.609 1 94 41 ASP B O 1
ATOM 1577 N N . ILE B 1 42 ? 12.758 -14.742 -12.242 1 91.06 42 ILE B N 1
ATOM 1578 C CA . ILE B 1 42 ? 12.148 -16.062 -12.172 1 91.06 42 ILE B CA 1
ATOM 1579 C C . ILE B 1 42 ? 12.789 -16.984 -13.219 1 91.06 42 ILE B C 1
ATOM 1581 O O . ILE B 1 42 ? 12.523 -18.188 -13.234 1 91.06 42 ILE B O 1
ATOM 1585 N N . ASN B 1 43 ? 13.539 -16.484 -14.086 1 84.44 43 ASN B N 1
ATOM 1586 C CA . ASN B 1 43 ? 14.016 -17.203 -15.258 1 84.44 43 ASN B CA 1
ATOM 1587 C C . ASN B 1 43 ? 14.602 -18.562 -14.883 1 84.44 43 ASN B C 1
ATOM 1589 O O . ASN B 1 43 ? 15.398 -18.672 -13.953 1 84.44 43 ASN B O 1
ATOM 1593 N N . GLY B 1 44 ? 14.07 -19.609 -15.633 1 88.44 44 GLY B N 1
ATOM 1594 C CA . GLY B 1 44 ? 14.539 -20.969 -15.508 1 88.44 44 GLY B CA 1
ATOM 1595 C C . GLY B 1 44 ? 13.828 -21.75 -14.414 1 88.44 44 GLY B C 1
ATOM 1596 O O . GLY B 1 44 ? 14.164 -22.906 -14.156 1 88.44 44 GLY B O 1
ATOM 1597 N N . LYS B 1 45 ? 12.953 -21.156 -13.734 1 94.94 45 LYS B N 1
ATOM 1598 C CA . LYS B 1 45 ? 12.188 -21.797 -12.664 1 94.94 45 LYS B CA 1
ATOM 1599 C C . LYS B 1 45 ? 10.688 -21.625 -12.883 1 94.94 45 LYS B C 1
ATOM 1601 O O . LYS B 1 45 ? 10.258 -20.75 -13.648 1 94.94 45 LYS B O 1
ATOM 1606 N N . TYR B 1 46 ? 9.93 -22.531 -12.273 1 96.94 46 TYR B N 1
ATOM 1607 C CA . TYR B 1 46 ? 8.5 -22.281 -12.148 1 96.94 46 TYR B CA 1
ATOM 1608 C C . TYR B 1 46 ? 8.234 -21.172 -11.148 1 96.94 46 TYR B C 1
ATOM 1610 O O . TYR B 1 46 ? 8.984 -21 -10.18 1 96.94 46 TYR B O 1
ATOM 1618 N N . ALA B 1 47 ? 7.246 -20.422 -11.445 1 97.56 47 ALA B N 1
ATOM 1619 C CA . ALA B 1 47 ? 6.82 -19.375 -10.5 1 97.56 47 ALA B CA 1
ATOM 1620 C C . ALA B 1 47 ? 5.348 -19.531 -10.148 1 97.56 47 ALA B C 1
ATOM 1622 O O . ALA B 1 47 ? 4.5 -19.688 -11.031 1 97.56 47 ALA B O 1
ATOM 1623 N N . VAL B 1 48 ? 5.09 -19.625 -8.883 1 97.31 48 VAL B N 1
ATOM 1624 C CA . VAL B 1 48 ? 3.721 -19.562 -8.383 1 97.31 48 VAL B CA 1
ATOM 1625 C C . VAL B 1 48 ? 3.422 -18.172 -7.859 1 97.31 48 VAL B C 1
ATOM 1627 O O . VAL B 1 48 ? 4.016 -17.719 -6.871 1 97.31 48 VAL B O 1
ATOM 1630 N N . LEU B 1 49 ? 2.578 -17.469 -8.547 1 98.06 49 LEU B N 1
ATOM 1631 C CA . LEU B 1 49 ? 2.119 -16.172 -8.086 1 98.06 49 LEU B CA 1
ATOM 1632 C C . LEU B 1 49 ? 0.9 -16.312 -7.18 1 98.06 49 LEU B C 1
ATOM 1634 O O . LEU B 1 49 ? -0.208 -16.562 -7.656 1 98.06 49 LEU B O 1
ATOM 1638 N N . ASN B 1 50 ? 1.125 -16.281 -5.941 1 97.38 50 ASN B N 1
ATOM 1639 C CA . ASN B 1 50 ? 0.067 -16.188 -4.941 1 97.38 50 ASN B CA 1
ATOM 1640 C C . ASN B 1 50 ? -0.356 -14.742 -4.695 1 97.38 50 ASN B C 1
ATOM 1642 O O . ASN B 1 50 ? 0.33 -14 -3.988 1 97.38 50 ASN B O 1
ATOM 1646 N N . ILE B 1 51 ? -1.451 -14.328 -5.273 1 97.88 51 ILE B N 1
ATOM 1647 C CA . ILE B 1 51 ? -1.911 -12.938 -5.297 1 97.88 51 ILE B CA 1
ATOM 1648 C C . ILE B 1 51 ? -3.094 -12.773 -4.344 1 97.88 51 ILE B C 1
ATOM 1650 O O . ILE B 1 51 ? -4.027 -13.578 -4.359 1 97.88 51 ILE B O 1
ATOM 1654 N N . PHE B 1 52 ? -3.084 -11.773 -3.535 1 96.94 52 PHE B N 1
ATOM 1655 C CA . PHE B 1 52 ? -4.137 -11.602 -2.539 1 96.94 52 PHE B CA 1
ATOM 1656 C C . PHE B 1 52 ? -4.23 -10.148 -2.094 1 96.94 52 PHE B C 1
ATOM 1658 O O . PHE B 1 52 ? -3.34 -9.352 -2.381 1 96.94 52 PHE B O 1
ATOM 1665 N N . PRO B 1 53 ? -5.305 -9.797 -1.419 1 96.5 53 PRO B N 1
ATOM 1666 C CA . PRO B 1 53 ? -5.531 -8.391 -1.079 1 96.5 53 PRO B CA 1
ATOM 1667 C C . PRO B 1 53 ? -4.492 -7.848 -0.102 1 96.5 53 PRO B C 1
ATOM 1669 O O . PRO B 1 53 ? -3.83 -6.848 -0.392 1 96.5 53 PRO B O 1
ATOM 1672 N N . SER B 1 54 ? -4.344 -8.461 1.021 1 95.88 54 SER B N 1
ATOM 1673 C CA . SER B 1 54 ? -3.443 -7.965 2.059 1 95.88 54 SER B CA 1
ATOM 1674 C C . SER B 1 54 ? -3.014 -9.086 2.998 1 95.88 54 SER B C 1
ATOM 1676 O O . SER B 1 54 ? -3.805 -9.977 3.312 1 95.88 54 SER B O 1
ATOM 1678 N N . MET B 1 55 ? -1.797 -8.938 3.504 1 90.94 55 MET B N 1
ATOM 1679 C CA . MET B 1 55 ? -1.25 -9.93 4.426 1 90.94 55 MET B CA 1
ATOM 1680 C C . MET B 1 55 ? -1.987 -9.898 5.758 1 90.94 55 MET B C 1
ATOM 1682 O O . MET B 1 55 ? -2.018 -10.898 6.48 1 90.94 55 MET B O 1
ATOM 1686 N N . ASP B 1 56 ? -2.576 -8.828 6.148 1 85.88 56 ASP B N 1
ATOM 1687 C CA . ASP B 1 56 ? -3.217 -8.656 7.445 1 85.88 56 ASP B CA 1
ATOM 1688 C C . ASP B 1 56 ? -4.664 -9.148 7.418 1 85.88 56 ASP B C 1
ATOM 1690 O O . ASP B 1 56 ? -5.438 -8.875 8.336 1 85.88 56 ASP B O 1
ATOM 1694 N N . THR B 1 57 ? -4.98 -9.844 6.434 1 80.88 57 THR B N 1
ATOM 1695 C CA . THR B 1 57 ? -6.277 -10.5 6.387 1 80.88 57 THR B CA 1
ATOM 1696 C C . THR B 1 57 ? -6.133 -12 6.621 1 80.88 57 THR B C 1
ATOM 1698 O O . THR B 1 57 ? -5.133 -12.602 6.219 1 80.88 57 THR B O 1
ATOM 1701 N N . GLY B 1 58 ? -7.039 -12.539 7.426 1 77.12 58 GLY B N 1
ATOM 1702 C CA . GLY B 1 58 ? -6.941 -13.914 7.895 1 77.12 58 GLY B CA 1
ATOM 1703 C C . GLY B 1 58 ? -6.688 -14.906 6.777 1 77.12 58 GLY B C 1
ATOM 1704 O O . GLY B 1 58 ? -5.715 -15.664 6.82 1 77.12 58 GLY B O 1
ATOM 1705 N N . VAL B 1 59 ? -7.551 -14.961 5.773 1 79 59 VAL B N 1
ATOM 1706 C CA . VAL B 1 59 ? -7.441 -15.906 4.672 1 79 59 VAL B CA 1
ATOM 1707 C C . VAL B 1 59 ? -6.113 -15.703 3.945 1 79 59 VAL B C 1
ATOM 1709 O O . VAL B 1 59 ? -5.461 -16.672 3.543 1 79 59 VAL B O 1
ATOM 1712 N N . CYS B 1 60 ? -5.676 -14.555 3.893 1 80.19 60 CYS B N 1
ATOM 1713 C CA . CYS B 1 60 ? -4.441 -14.234 3.188 1 80.19 60 CYS B CA 1
ATOM 1714 C C . CYS B 1 60 ? -3.229 -14.766 3.947 1 80.19 60 CYS B C 1
ATOM 1716 O O . CYS B 1 60 ? -2.316 -15.336 3.348 1 80.19 60 CYS B O 1
ATOM 1718 N N . ALA B 1 61 ? -3.299 -14.562 5.188 1 81.12 61 ALA B N 1
ATOM 1719 C CA . ALA B 1 61 ? -2.232 -15.094 6.035 1 81.12 61 ALA B CA 1
ATOM 1720 C C . ALA B 1 61 ? -2.148 -16.609 5.918 1 81.12 61 ALA B C 1
ATOM 1722 O O . ALA B 1 61 ? -1.057 -17.172 5.805 1 81.12 61 ALA B O 1
ATOM 1723 N N . ALA B 1 62 ? -3.277 -17.25 5.84 1 81.94 62 ALA B N 1
ATOM 1724 C CA . ALA B 1 62 ? -3.332 -18.703 5.719 1 81.94 62 ALA B CA 1
ATOM 1725 C C . ALA B 1 62 ? -2.734 -19.172 4.395 1 81.94 62 ALA B C 1
ATOM 1727 O O . ALA B 1 62 ? -1.998 -20.156 4.352 1 81.94 62 ALA B O 1
ATOM 1728 N N . SER B 1 63 ? -3.07 -18.469 3.426 1 84.44 63 SER B N 1
ATOM 1729 C CA . SER B 1 63 ? -2.547 -18.812 2.105 1 84.44 63 SER B CA 1
ATOM 1730 C C . SER B 1 63 ? -1.029 -18.672 2.062 1 84.44 63 SER B C 1
ATOM 1732 O O . SER B 1 63 ? -0.344 -19.531 1.488 1 84.44 63 SER B O 1
ATOM 1734 N N . VAL B 1 64 ? -0.492 -17.688 2.594 1 85.56 64 VAL B N 1
ATOM 1735 C CA . VAL B 1 64 ? 0.95 -17.469 2.613 1 85.56 64 VAL B CA 1
ATOM 1736 C C . VAL B 1 64 ? 1.635 -18.578 3.406 1 85.56 64 VAL B C 1
ATOM 1738 O O . VAL B 1 64 ? 2.643 -19.125 2.965 1 85.56 64 VAL B O 1
ATOM 1741 N N . ARG B 1 65 ? 1.069 -18.953 4.5 1 87.81 65 ARG B N 1
ATOM 1742 C CA . ARG B 1 65 ? 1.61 -20.031 5.316 1 87.81 65 ARG B CA 1
ATOM 1743 C C . ARG B 1 65 ? 1.598 -21.359 4.555 1 87.81 65 ARG B C 1
ATOM 1745 O O . ARG B 1 65 ? 2.582 -22.094 4.574 1 87.81 65 ARG B O 1
ATOM 1752 N N . LYS B 1 66 ? 0.487 -21.609 3.934 1 90.06 66 LYS B N 1
ATOM 1753 C CA . LYS B 1 66 ? 0.342 -22.844 3.186 1 90.06 66 LYS B CA 1
ATOM 1754 C C . LYS B 1 66 ? 1.352 -22.922 2.043 1 90.06 66 LYS B C 1
ATOM 1756 O O . LYS B 1 66 ? 2.039 -23.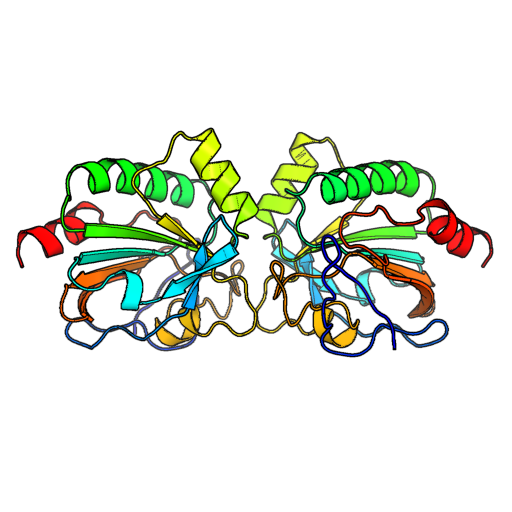938 1.881 1 90.06 66 LYS B O 1
ATOM 1761 N N . PHE B 1 67 ? 1.478 -21.875 1.335 1 90.75 67 PHE B N 1
ATOM 1762 C CA . PHE B 1 67 ? 2.412 -21.875 0.215 1 90.75 67 PHE B CA 1
ATOM 1763 C C . PHE B 1 67 ? 3.852 -21.922 0.711 1 90.75 67 PHE B C 1
ATOM 1765 O O . PHE B 1 67 ? 4.723 -22.484 0.048 1 90.75 67 PHE B O 1
ATOM 1772 N N . ASN B 1 68 ? 4.09 -21.344 1.834 1 89.62 68 ASN B N 1
ATOM 1773 C CA . ASN B 1 68 ? 5.414 -21.453 2.434 1 89.62 68 ASN B CA 1
ATOM 1774 C C . ASN B 1 68 ? 5.797 -22.906 2.684 1 89.62 68 ASN B C 1
ATOM 1776 O O . ASN B 1 68 ? 6.922 -23.312 2.396 1 89.62 68 ASN B O 1
ATOM 1780 N N . LYS B 1 69 ? 4.898 -23.688 3.193 1 88.94 69 LYS B N 1
ATOM 1781 C CA . LYS B 1 69 ? 5.121 -25.109 3.416 1 88.94 69 LYS B CA 1
ATOM 1782 C C . LYS B 1 69 ? 5.309 -25.844 2.094 1 88.94 69 LYS B C 1
ATOM 1784 O O . LYS B 1 69 ? 6.227 -26.656 1.957 1 88.94 69 LYS B O 1
ATOM 1789 N N . LEU B 1 70 ? 4.504 -25.516 1.159 1 88.62 70 LEU B N 1
ATOM 1790 C CA . LEU B 1 70 ? 4.531 -26.203 -0.131 1 88.62 70 LEU B CA 1
ATOM 1791 C C . LEU B 1 70 ? 5.809 -25.859 -0.895 1 88.62 70 LEU B C 1
ATOM 1793 O O . LEU B 1 70 ? 6.367 -26.719 -1.586 1 88.62 70 LEU B O 1
ATOM 1797 N N . ALA B 1 71 ? 6.18 -24.656 -0.835 1 85 71 ALA B N 1
ATOM 1798 C CA . ALA B 1 71 ? 7.379 -24.188 -1.53 1 85 71 ALA B CA 1
ATOM 1799 C C . ALA B 1 71 ? 8.602 -25 -1.113 1 85 71 ALA B C 1
ATOM 1801 O O . ALA B 1 71 ? 9.492 -25.25 -1.927 1 85 71 ALA B O 1
ATOM 1802 N N . ALA B 1 72 ? 8.625 -25.375 0.085 1 84.56 72 ALA B N 1
ATOM 1803 C CA . ALA B 1 72 ? 9.742 -26.156 0.605 1 84.56 72 ALA B CA 1
ATOM 1804 C C . ALA B 1 72 ? 9.883 -27.484 -0.14 1 84.56 72 ALA B C 1
ATOM 1806 O O . ALA B 1 72 ? 10.977 -28.031 -0.229 1 84.56 72 ALA B O 1
ATOM 1807 N N . SER B 1 73 ? 8.883 -27.859 -0.743 1 86.12 73 SER B N 1
ATOM 1808 C CA . SER B 1 73 ? 8.883 -29.156 -1.417 1 86.12 73 SER B CA 1
ATOM 1809 C C . SER B 1 73 ? 9.008 -29 -2.928 1 86.12 73 SER B C 1
ATOM 1811 O O . SER B 1 73 ? 8.984 -29.984 -3.668 1 86.12 73 SER B O 1
ATOM 1813 N N . LEU B 1 74 ? 9.164 -27.812 -3.408 1 88.75 74 LEU B N 1
ATOM 1814 C CA . LEU B 1 74 ? 9.266 -27.516 -4.832 1 88.75 74 LEU B CA 1
ATOM 1815 C C . LEU B 1 74 ? 10.594 -26.828 -5.148 1 88.75 74 LEU B C 1
ATOM 1817 O O . LEU B 1 74 ? 10.625 -25.641 -5.453 1 88.75 74 LEU B O 1
ATOM 1821 N N . PRO B 1 75 ? 11.633 -27.594 -5.273 1 84.44 75 PRO B N 1
ATOM 1822 C CA . PRO B 1 75 ? 12.953 -26.984 -5.441 1 84.44 75 PRO B CA 1
ATOM 1823 C C . PRO B 1 75 ? 13.102 -26.266 -6.781 1 84.44 75 PRO B C 1
ATOM 1825 O O . PRO B 1 75 ? 13.992 -25.422 -6.938 1 84.44 75 PRO B O 1
ATOM 1828 N N . ASN B 1 76 ? 12.297 -26.484 -7.688 1 92.06 76 ASN B N 1
ATOM 1829 C CA . ASN B 1 76 ? 12.422 -25.859 -9 1 92.06 76 ASN B CA 1
ATOM 1830 C C . ASN B 1 76 ? 11.422 -24.719 -9.188 1 92.06 76 ASN B C 1
ATOM 1832 O O . ASN B 1 76 ? 11.188 -24.266 -10.305 1 92.06 76 ASN B O 1
ATOM 1836 N N . ALA B 1 77 ? 10.852 -24.312 -8.086 1 94.56 77 ALA B N 1
ATOM 1837 C CA . ALA B 1 77 ? 9.82 -23.266 -8.172 1 94.56 77 ALA B CA 1
ATOM 1838 C C . ALA B 1 77 ? 10.086 -22.156 -7.164 1 94.56 77 ALA B C 1
ATOM 1840 O O . ALA B 1 77 ? 10.672 -22.391 -6.109 1 94.56 77 ALA B O 1
ATOM 1841 N N . VAL B 1 78 ? 9.773 -20.969 -7.516 1 95.69 78 VAL B N 1
ATOM 1842 C CA . VAL B 1 78 ? 9.719 -19.844 -6.59 1 95.69 78 VAL B CA 1
ATOM 1843 C C . VAL B 1 78 ? 8.258 -19.453 -6.336 1 95.69 78 VAL B C 1
ATOM 1845 O O . VAL B 1 78 ? 7.445 -19.453 -7.262 1 95.69 78 VAL B O 1
ATOM 1848 N N . VAL B 1 79 ? 7.926 -19.297 -5.102 1 96.38 79 VAL B N 1
ATOM 1849 C CA . VAL B 1 79 ? 6.59 -18.844 -4.727 1 96.38 79 VAL B CA 1
ATOM 1850 C C . VAL B 1 79 ? 6.617 -17.359 -4.379 1 96.38 79 VAL B C 1
ATOM 1852 O O . VAL B 1 79 ? 7.34 -16.938 -3.473 1 96.38 79 VAL B O 1
ATOM 1855 N N . LEU B 1 80 ? 5.879 -16.594 -5.172 1 97.56 80 LEU B N 1
ATOM 1856 C CA . LEU B 1 80 ? 5.766 -15.148 -4.977 1 97.56 80 LEU B CA 1
ATOM 1857 C C . LEU B 1 80 ? 4.457 -14.797 -4.281 1 97.56 80 LEU B C 1
ATOM 1859 O O . LEU B 1 80 ? 3.383 -15.203 -4.727 1 97.56 80 LEU B O 1
ATOM 1863 N N . CYS B 1 81 ? 4.531 -14.141 -3.182 1 97.38 81 CYS B N 1
ATOM 1864 C CA . CYS B 1 81 ? 3.361 -13.641 -2.467 1 97.38 81 CYS B CA 1
ATOM 1865 C C . CYS B 1 81 ? 3.146 -12.156 -2.738 1 97.38 81 CYS B C 1
ATOM 1867 O O . CYS B 1 81 ? 3.867 -11.312 -2.205 1 97.38 81 CYS B O 1
ATOM 1869 N N . ILE B 1 82 ? 2.154 -11.867 -3.543 1 98.25 82 ILE B N 1
ATOM 1870 C CA . ILE B 1 82 ? 2.023 -10.539 -4.133 1 98.25 82 ILE B CA 1
ATOM 1871 C C . ILE B 1 82 ? 0.785 -9.844 -3.572 1 98.25 82 ILE B C 1
ATOM 1873 O O . ILE B 1 82 ? -0.314 -10.406 -3.602 1 98.25 82 ILE B O 1
ATOM 1877 N N . SER B 1 83 ? 0.957 -8.703 -3.061 1 98.12 83 SER B N 1
ATOM 1878 C CA . SER B 1 83 ? -0.112 -7.84 -2.564 1 98.12 83 SER B CA 1
ATOM 1879 C C . SER B 1 83 ? 0.276 -6.367 -2.656 1 98.12 83 SER B C 1
ATOM 1881 O O . SER B 1 83 ? 1.344 -6.031 -3.174 1 98.12 83 SER B O 1
ATOM 1883 N N . LYS B 1 84 ? -0.631 -5.48 -2.174 1 97.88 84 LYS B N 1
ATOM 1884 C CA . LYS B 1 84 ? -0.323 -4.055 -2.164 1 97.88 84 LYS B CA 1
ATOM 1885 C C . LYS B 1 84 ? 0.205 -3.617 -0.801 1 97.88 84 LYS B C 1
ATOM 1887 O O . LYS B 1 84 ? 0.369 -2.422 -0.548 1 97.88 84 LYS B O 1
ATOM 1892 N N . ASP B 1 85 ? 0.376 -4.609 0.102 1 97.38 85 ASP B N 1
ATOM 1893 C CA . ASP B 1 85 ? 1.052 -4.277 1.353 1 97.38 85 ASP B CA 1
ATOM 1894 C C . ASP B 1 85 ? 2.424 -3.664 1.09 1 97.38 85 ASP B C 1
ATOM 1896 O O . ASP B 1 85 ? 3.139 -4.094 0.18 1 97.38 85 ASP B O 1
ATOM 1900 N N . LEU B 1 86 ? 2.787 -2.697 1.927 1 97.31 86 LEU B N 1
ATOM 1901 C CA . LEU B 1 86 ? 4.137 -2.164 1.792 1 97.31 86 LEU B CA 1
ATOM 1902 C C . LEU B 1 86 ? 5.176 -3.217 2.16 1 97.31 86 LEU B C 1
ATOM 1904 O O . LEU B 1 86 ? 4.902 -4.117 2.957 1 97.31 86 LEU B O 1
ATOM 1908 N N . PRO B 1 87 ? 6.352 -3.08 1.621 1 96.69 87 PRO B N 1
ATOM 1909 C CA . PRO B 1 87 ? 7.41 -4.055 1.89 1 96.69 87 PRO B CA 1
ATOM 1910 C C . PRO B 1 87 ? 7.684 -4.23 3.381 1 96.69 87 PRO B C 1
ATOM 1912 O O . PRO B 1 87 ? 7.977 -5.344 3.832 1 96.69 87 PRO B O 1
ATOM 1915 N N . PHE B 1 88 ? 7.551 -3.223 4.145 1 93.5 88 PHE B N 1
ATOM 1916 C CA . PHE B 1 88 ? 7.809 -3.248 5.578 1 93.5 88 PHE B CA 1
ATOM 1917 C C . PHE B 1 88 ? 6.82 -4.164 6.293 1 93.5 88 PHE B C 1
ATOM 1919 O O . PHE B 1 88 ? 7.215 -4.969 7.141 1 93.5 88 PHE B O 1
ATOM 1926 N N . ALA B 1 89 ? 5.617 -4.008 5.949 1 92.75 89 ALA B N 1
ATOM 1927 C CA . ALA B 1 89 ? 4.57 -4.852 6.516 1 92.75 89 ALA B CA 1
ATOM 1928 C C . ALA B 1 89 ? 4.762 -6.309 6.109 1 92.75 89 ALA B C 1
ATOM 1930 O O . ALA B 1 89 ? 4.574 -7.219 6.922 1 92.75 89 ALA B O 1
ATOM 1931 N N . GLN B 1 90 ? 5.051 -6.508 4.836 1 95.12 90 GLN B N 1
ATOM 1932 C CA . GLN B 1 90 ? 5.312 -7.863 4.363 1 95.12 90 GLN B CA 1
ATOM 1933 C C . GLN B 1 90 ? 6.461 -8.508 5.137 1 95.12 90 GLN B C 1
ATOM 1935 O O . GLN B 1 90 ? 6.363 -9.664 5.559 1 95.12 90 GLN B O 1
ATOM 1940 N N . GLY B 1 91 ? 7.539 -7.742 5.254 1 93.06 91 GLY B N 1
ATOM 1941 C CA . GLY B 1 91 ? 8.672 -8.234 6.02 1 93.06 91 GLY B CA 1
ATOM 1942 C C . GLY B 1 91 ? 8.32 -8.57 7.457 1 93.06 91 GLY B C 1
ATOM 1943 O O . GLY B 1 91 ? 8.719 -9.617 7.973 1 93.06 91 GLY B O 1
ATOM 1944 N N . ARG B 1 92 ? 7.633 -7.672 8.055 1 89.75 92 ARG B N 1
ATOM 1945 C CA . ARG B 1 92 ? 7.203 -7.883 9.438 1 89.75 92 ARG B CA 1
ATOM 1946 C C . ARG B 1 92 ? 6.391 -9.164 9.57 1 89.75 92 ARG B C 1
ATOM 1948 O O . ARG B 1 92 ? 6.617 -9.961 10.484 1 89.75 92 ARG B O 1
ATOM 1955 N N . PHE B 1 93 ? 5.441 -9.352 8.734 1 91.56 93 PHE B N 1
ATOM 1956 C CA . PHE B 1 93 ? 4.594 -10.539 8.758 1 91.56 93 PHE B CA 1
ATOM 1957 C C . PHE B 1 93 ? 5.43 -11.805 8.609 1 91.56 93 PHE B C 1
ATOM 1959 O O . PHE B 1 93 ? 5.297 -12.734 9.398 1 91.56 93 PHE B O 1
ATOM 1966 N N . CYS B 1 94 ? 6.238 -11.828 7.594 1 93.12 94 CYS B N 1
ATOM 1967 C CA . CYS B 1 94 ? 7.055 -13.008 7.32 1 93.12 94 CYS B CA 1
ATOM 1968 C C . CYS B 1 94 ? 7.977 -13.32 8.5 1 93.12 94 CYS B C 1
ATOM 1970 O O . CYS B 1 94 ? 8.141 -14.477 8.875 1 93.12 94 CYS B O 1
ATOM 1972 N N . ALA B 1 95 ? 8.586 -12.305 9.047 1 91.19 95 ALA B N 1
ATOM 1973 C CA . ALA B 1 95 ? 9.469 -12.492 10.195 1 91.19 95 ALA B CA 1
ATOM 1974 C C . ALA B 1 95 ? 8.695 -13.031 11.398 1 91.19 95 ALA B C 1
ATOM 1976 O O . ALA B 1 95 ? 9.141 -13.984 12.055 1 91.19 95 ALA B O 1
ATOM 1977 N N . ALA B 1 96 ? 7.586 -12.492 11.711 1 89.5 96 ALA B N 1
ATOM 1978 C CA . ALA B 1 96 ? 6.766 -12.875 12.859 1 89.5 96 ALA B CA 1
ATOM 1979 C C . ALA B 1 96 ? 6.293 -14.32 12.742 1 89.5 96 ALA B C 1
ATOM 1981 O O . ALA B 1 96 ? 6.148 -15.016 13.742 1 89.5 96 ALA B O 1
ATOM 1982 N N . GLU B 1 97 ? 6.074 -14.719 11.516 1 91.06 97 GLU B N 1
ATOM 1983 C CA . GLU B 1 97 ? 5.484 -16.031 11.297 1 91.06 97 GLU B CA 1
ATOM 1984 C C . GLU B 1 97 ? 6.547 -17.062 10.914 1 91.06 97 GLU B C 1
ATOM 1986 O O . GLU B 1 97 ? 6.234 -18.234 10.703 1 91.06 97 GLU B O 1
ATOM 1991 N N . GLY B 1 98 ? 7.766 -16.656 10.805 1 92.25 98 GLY B N 1
ATOM 1992 C CA . GLY B 1 98 ? 8.836 -17.562 10.438 1 92.25 98 GLY B CA 1
ATOM 1993 C C . GLY B 1 98 ? 8.75 -18.047 9 1 92.25 98 GLY B C 1
ATOM 1994 O O . GLY B 1 98 ? 9.031 -19.203 8.711 1 92.25 98 GLY B O 1
ATOM 1995 N N . ILE B 1 99 ? 8.258 -17.25 8.141 1 92.06 99 ILE B N 1
ATOM 1996 C CA . ILE B 1 99 ? 8.102 -17.578 6.723 1 92.06 99 ILE B CA 1
ATOM 1997 C C . ILE B 1 99 ? 9.398 -17.25 5.977 1 92.06 99 ILE B C 1
ATOM 1999 O O . ILE B 1 99 ? 9.836 -16.094 5.957 1 92.06 99 ILE B O 1
ATOM 2003 N N . LYS B 1 100 ? 9.945 -18.281 5.332 1 92.88 100 LYS B N 1
ATOM 2004 C CA . LYS B 1 100 ? 11.258 -18.094 4.723 1 92.88 100 LYS B CA 1
ATOM 2005 C C . LYS B 1 100 ? 11.297 -18.672 3.314 1 92.88 100 LYS B C 1
ATOM 2007 O O . LYS B 1 100 ? 12.234 -18.422 2.557 1 92.88 100 LYS B O 1
ATOM 2012 N N . ASN B 1 101 ? 10.312 -19.406 2.896 1 93.94 101 ASN B N 1
ATOM 2013 C CA . ASN B 1 101 ? 10.391 -20.172 1.655 1 93.94 101 ASN B CA 1
ATOM 2014 C C . ASN B 1 101 ? 9.648 -19.469 0.52 1 93.94 101 ASN B C 1
ATOM 2016 O O . ASN B 1 101 ? 9.586 -19.984 -0.597 1 93.94 101 ASN B O 1
ATOM 2020 N N . VAL B 1 102 ? 9.047 -18.312 0.789 1 95.44 102 VAL B N 1
ATOM 2021 C CA . VAL B 1 102 ? 8.328 -17.562 -0.232 1 95.44 102 VAL B CA 1
ATOM 2022 C C . VAL B 1 102 ? 8.938 -16.156 -0.362 1 95.44 102 VAL B C 1
ATOM 2024 O O . VAL B 1 102 ? 9.711 -15.734 0.497 1 95.44 102 VAL B O 1
ATOM 2027 N N . VAL B 1 103 ? 8.68 -15.5 -1.464 1 96.31 103 VAL B N 1
ATOM 2028 C CA . VAL B 1 103 ? 9.164 -14.148 -1.715 1 96.31 103 VAL B CA 1
ATOM 2029 C C . VAL B 1 103 ? 8 -13.164 -1.666 1 96.31 103 VAL B C 1
ATOM 2031 O O . VAL B 1 103 ? 7.18 -13.117 -2.586 1 96.31 103 VAL B O 1
ATOM 2034 N N . PRO B 1 104 ? 7.914 -12.391 -0.632 1 97.19 104 PRO B N 1
ATOM 2035 C CA . PRO B 1 104 ? 6.898 -11.336 -0.637 1 97.19 104 PRO B CA 1
ATOM 2036 C C . PRO B 1 104 ? 7.215 -10.211 -1.624 1 97.19 104 PRO B C 1
ATOM 2038 O O . PRO B 1 104 ? 8.359 -9.766 -1.705 1 97.19 104 PRO B O 1
ATOM 2041 N N . LEU B 1 105 ? 6.262 -9.812 -2.4 1 98.38 105 LEU B N 1
ATOM 2042 C CA . LEU B 1 105 ? 6.41 -8.734 -3.377 1 98.38 105 LEU B CA 1
ATOM 2043 C C . LEU B 1 105 ? 5.273 -7.723 -3.246 1 98.38 105 LEU B C 1
ATOM 2045 O O . LEU B 1 105 ? 4.105 -8.102 -3.15 1 98.38 105 LEU B O 1
ATOM 2049 N N . SER B 1 106 ? 5.656 -6.488 -3.26 1 98.56 106 SER B N 1
ATOM 2050 C CA . SER B 1 106 ? 4.703 -5.395 -3.084 1 98.56 106 SER B CA 1
ATOM 2051 C C . SER B 1 106 ? 4.402 -4.703 -4.41 1 98.56 106 SER B C 1
ATOM 2053 O O . SER B 1 106 ? 5.32 -4.359 -5.156 1 98.56 106 SER B O 1
ATOM 2055 N N . ASP B 1 107 ? 3.162 -4.492 -4.66 1 98.5 107 ASP B N 1
ATOM 2056 C CA . ASP B 1 107 ? 2.672 -3.766 -5.828 1 98.5 107 ASP B CA 1
ATOM 2057 C C . ASP B 1 107 ? 2.217 -2.357 -5.445 1 98.5 107 ASP B C 1
ATOM 2059 O O . ASP B 1 107 ? 1.22 -1.857 -5.969 1 98.5 107 ASP B O 1
ATOM 2063 N N . TYR B 1 108 ? 2.941 -1.644 -4.539 1 97.75 108 TYR B N 1
ATOM 2064 C CA . TYR B 1 108 ? 2.432 -0.434 -3.904 1 97.75 108 TYR B CA 1
ATOM 2065 C C . TYR B 1 108 ? 2.676 0.789 -4.781 1 97.75 108 TYR B C 1
ATOM 2067 O O . TYR B 1 108 ? 2.07 1.842 -4.57 1 97.75 108 TYR B O 1
ATOM 2075 N N . LYS B 1 109 ? 3.561 0.712 -5.812 1 97.44 109 LYS B N 1
ATOM 2076 C CA . LYS B 1 109 ? 3.922 1.908 -6.566 1 97.44 109 LYS B CA 1
ATOM 2077 C C . LYS B 1 109 ? 2.805 2.314 -7.523 1 97.44 109 LYS B C 1
ATOM 2079 O O . LYS B 1 109 ? 2.26 1.474 -8.242 1 97.44 109 LYS B O 1
ATOM 2084 N N . TYR B 1 110 ? 2.559 3.59 -7.594 1 95.25 110 TYR B N 1
ATOM 2085 C CA . TYR B 1 110 ? 1.517 4.129 -8.461 1 95.25 110 TYR B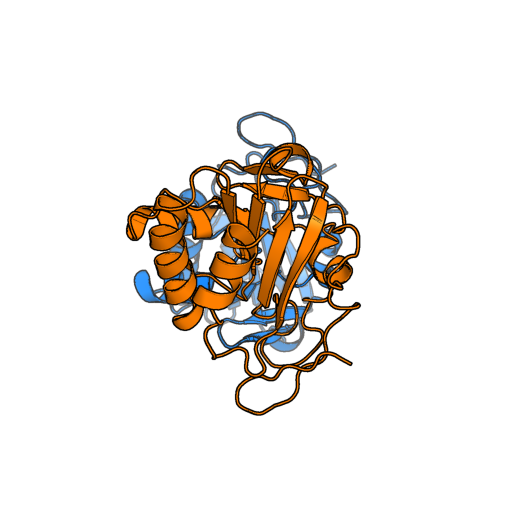 CA 1
ATOM 2086 C C . TYR B 1 110 ? 1.775 3.762 -9.922 1 95.25 110 TYR B C 1
ATOM 2088 O O . TYR B 1 110 ? 0.837 3.641 -10.711 1 95.25 110 TYR B O 1
ATOM 2096 N N . THR B 1 111 ? 2.934 3.572 -10.234 1 93.31 111 THR B N 1
ATOM 2097 C CA . THR B 1 111 ? 3.334 3.359 -11.625 1 93.31 111 THR B CA 1
ATOM 2098 C C . THR B 1 111 ? 3.219 1.885 -12 1 93.31 111 THR B C 1
ATOM 2100 O O . THR B 1 111 ? 3.404 1.52 -13.164 1 93.31 111 THR B O 1
ATOM 2103 N N . SER B 1 112 ? 3 1.08 -11.039 1 95.5 112 SER B N 1
ATOM 2104 C CA . SER B 1 112 ? 2.9 -0.348 -11.328 1 95.5 112 SER B CA 1
ATOM 2105 C C . SER B 1 112 ? 1.717 -0.648 -12.234 1 95.5 112 SER B C 1
ATOM 2107 O O . SER B 1 112 ? 0.639 -0.074 -12.07 1 95.5 112 SER B O 1
ATOM 2109 N N . LYS B 1 113 ? 1.903 -1.592 -13.172 1 96.12 113 LYS B N 1
ATOM 2110 C CA . LYS B 1 113 ? 0.843 -2.059 -14.062 1 96.12 113 LYS B CA 1
ATOM 2111 C C . LYS B 1 113 ? 0.555 -3.541 -13.844 1 96.12 113 LYS B C 1
ATOM 2113 O O . LYS B 1 113 ? -0.225 -4.145 -14.578 1 96.12 113 LYS B O 1
ATOM 2118 N N . PHE B 1 114 ? 1.12 -4.09 -12.859 1 98.31 114 PHE B N 1
ATOM 2119 C CA . PHE B 1 114 ? 0.982 -5.52 -12.602 1 98.31 114 PHE B CA 1
ATOM 2120 C C . PHE B 1 114 ? -0.486 -5.906 -12.469 1 98.31 114 PHE B C 1
ATOM 2122 O O . PHE B 1 114 ? -0.958 -6.816 -13.148 1 98.31 114 PHE B O 1
ATOM 2129 N N . ALA B 1 115 ? -1.157 -5.254 -11.609 1 98.12 115 ALA B N 1
ATOM 2130 C CA . ALA B 1 115 ? -2.523 -5.633 -11.258 1 98.12 115 ALA B CA 1
ATOM 2131 C C . ALA B 1 115 ? -3.439 -5.582 -12.477 1 98.12 115 ALA B C 1
ATOM 2133 O O . ALA B 1 115 ? -4.23 -6.5 -12.703 1 98.12 115 ALA B O 1
ATOM 2134 N N . GLU B 1 116 ? -3.311 -4.531 -13.25 1 97.5 116 GLU B N 1
ATOM 2135 C CA . GLU B 1 116 ? -4.125 -4.391 -14.453 1 97.5 116 GLU B CA 1
ATOM 2136 C C . GLU B 1 116 ? -3.727 -5.41 -15.516 1 97.5 116 GLU B C 1
ATOM 2138 O O . GLU B 1 116 ? -4.586 -6.035 -16.141 1 97.5 116 GLU B O 1
ATOM 2143 N N . ASN B 1 117 ? -2.43 -5.559 -15.711 1 98.06 117 ASN B N 1
ATOM 2144 C CA . ASN B 1 117 ? -1.928 -6.457 -16.734 1 98.06 117 ASN B CA 1
ATOM 2145 C C . ASN B 1 117 ? -2.305 -7.91 -16.453 1 98.06 117 ASN B C 1
ATOM 2147 O O . ASN B 1 117 ? -2.52 -8.695 -17.375 1 98.06 117 ASN B O 1
ATOM 2151 N N . TYR B 1 118 ? -2.346 -8.297 -15.195 1 98.25 118 TYR B N 1
ATOM 2152 C CA . TYR B 1 118 ? -2.686 -9.672 -14.82 1 98.25 118 TYR B CA 1
ATOM 2153 C C . TYR B 1 118 ? -4.188 -9.82 -14.609 1 98.25 118 TYR B C 1
ATOM 2155 O O . TYR B 1 118 ? -4.676 -10.922 -14.352 1 98.25 118 TYR B O 1
ATOM 2163 N N . GLY B 1 119 ? -4.941 -8.688 -14.719 1 97.88 119 GLY B N 1
ATOM 2164 C CA . GLY B 1 119 ? -6.391 -8.727 -14.586 1 97.88 119 GLY B CA 1
ATOM 2165 C C . GLY B 1 119 ? -6.852 -9.031 -13.172 1 97.88 119 GLY B C 1
ATOM 2166 O O . GLY B 1 119 ? -7.824 -9.758 -12.977 1 97.88 119 GLY B O 1
ATOM 2167 N N . VAL B 1 120 ? -6.156 -8.531 -12.156 1 98.19 120 VAL B N 1
ATOM 2168 C CA . VAL B 1 120 ? -6.473 -8.914 -10.781 1 98.19 120 VAL B CA 1
ATOM 2169 C C . VAL B 1 120 ? -6.77 -7.672 -9.953 1 98.19 120 VAL B C 1
ATOM 2171 O O . VAL B 1 120 ? -6.973 -7.758 -8.742 1 98.19 120 VAL B O 1
ATOM 2174 N N . LEU B 1 121 ? -6.797 -6.469 -10.578 1 97.94 121 LEU B N 1
ATOM 2175 C CA . LEU B 1 121 ? -7.109 -5.227 -9.883 1 97.94 121 LEU B CA 1
ATOM 2176 C C . LEU B 1 121 ? -8.609 -5.098 -9.641 1 97.94 121 LEU B C 1
ATOM 2178 O O . LEU B 1 121 ? -9.391 -5.047 -10.594 1 97.94 121 LEU B O 1
ATOM 2182 N N . MET B 1 122 ? -9.008 -5.023 -8.422 1 97.31 122 MET B N 1
ATOM 2183 C CA . MET B 1 122 ? -10.414 -4.812 -8.117 1 97.31 122 MET B CA 1
ATOM 2184 C C . MET B 1 122 ? -10.82 -3.363 -8.367 1 97.31 122 MET B C 1
ATOM 2186 O O . MET B 1 122 ? -10.281 -2.449 -7.742 1 97.31 122 MET B O 1
ATOM 2190 N N . ALA B 1 123 ? -11.773 -3.162 -9.234 1 96.31 123 ALA B N 1
ATOM 2191 C CA . ALA B 1 123 ? -12.141 -1.832 -9.711 1 96.31 123 ALA B CA 1
ATOM 2192 C C . ALA B 1 123 ? -13.273 -1.241 -8.883 1 96.31 123 ALA B C 1
ATOM 2194 O O . ALA B 1 123 ? -13.547 -0.041 -8.961 1 96.31 123 ALA B O 1
ATOM 2195 N N . ASP B 1 124 ? -13.898 -2.039 -8.156 1 95.12 124 ASP B N 1
ATOM 2196 C CA . ASP B 1 124 ? -15.008 -1.576 -7.328 1 95.12 124 ASP B CA 1
ATOM 2197 C C . ASP B 1 124 ? -15.172 -2.463 -6.094 1 95.12 124 ASP B C 1
ATOM 2199 O O . ASP B 1 124 ? -14.336 -3.326 -5.824 1 95.12 124 ASP B O 1
ATOM 2203 N N . GLY B 1 125 ? -16.172 -2.107 -5.27 1 92.62 125 GLY B N 1
ATOM 2204 C CA . GLY B 1 125 ? -16.422 -2.869 -4.059 1 92.62 125 GLY B CA 1
ATOM 2205 C C . GLY B 1 125 ? -15.602 -2.398 -2.875 1 92.62 125 GLY B C 1
ATOM 2206 O O . GLY B 1 125 ? -14.844 -1.434 -2.984 1 92.62 125 GLY B O 1
ATOM 2207 N N . PRO B 1 126 ? -15.812 -3.076 -1.758 1 90.75 126 PRO B N 1
ATOM 2208 C CA . PRO B 1 126 ? -15.164 -2.641 -0.519 1 90.75 126 PRO B CA 1
ATOM 2209 C C . PRO B 1 126 ? -13.641 -2.732 -0.585 1 90.75 126 PRO B C 1
ATOM 2211 O O . PRO B 1 126 ? -12.945 -1.994 0.113 1 90.75 126 PRO B O 1
ATOM 2214 N N . LEU B 1 127 ? -13.164 -3.568 -1.444 1 94.5 127 LEU B N 1
ATOM 2215 C CA . LEU B 1 127 ? -11.719 -3.783 -1.527 1 94.5 127 LEU B CA 1
ATOM 2216 C C . LEU B 1 127 ? -11.148 -3.154 -2.793 1 94.5 127 LEU B C 1
ATOM 2218 O O . LEU B 1 127 ? -10.086 -3.562 -3.271 1 94.5 127 LEU B O 1
ATOM 2222 N N . GLU B 1 128 ? -11.883 -2.17 -3.279 1 96.44 128 GLU B N 1
ATOM 2223 C CA . GLU B 1 128 ? -11.445 -1.448 -4.473 1 96.44 128 GLU B CA 1
ATOM 2224 C C . GLU B 1 128 ? -9.984 -1.021 -4.355 1 96.44 128 GLU B C 1
ATOM 2226 O O . GLU B 1 128 ? -9.562 -0.512 -3.314 1 96.44 128 GLU B O 1
ATOM 2231 N N . GLY B 1 129 ? -9.305 -1.302 -5.457 1 96.94 129 GLY B N 1
ATOM 2232 C CA . GLY B 1 129 ? -7.918 -0.877 -5.516 1 96.94 129 GLY B CA 1
ATOM 2233 C C . GLY B 1 129 ? -6.945 -1.955 -5.074 1 96.94 129 GLY B C 1
ATOM 2234 O O . GLY B 1 129 ? -5.742 -1.853 -5.324 1 96.94 129 GLY B O 1
ATOM 2235 N N . LEU B 1 130 ? -7.375 -2.971 -4.375 1 97.19 130 LEU B N 1
ATOM 2236 C CA . LEU B 1 130 ? -6.539 -4.09 -3.953 1 97.19 130 LEU B CA 1
ATOM 2237 C C . LEU B 1 130 ? -6.555 -5.203 -4.996 1 97.19 130 LEU B C 1
ATOM 2239 O O . LEU B 1 130 ? -7.238 -5.094 -6.016 1 97.19 130 LEU B O 1
ATOM 2243 N N . LEU B 1 131 ? -5.762 -6.188 -4.785 1 97.88 131 LEU B N 1
ATOM 2244 C CA . LEU B 1 131 ? -5.648 -7.297 -5.727 1 97.88 131 LEU B CA 1
ATOM 2245 C C . LEU B 1 131 ? -6.625 -8.414 -5.367 1 97.88 131 LEU B C 1
ATOM 2247 O O . LEU B 1 131 ? -6.73 -8.797 -4.199 1 97.88 131 LEU B O 1
ATOM 2251 N N . ALA B 1 132 ? -7.309 -8.914 -6.367 1 96.75 132 ALA B N 1
ATOM 2252 C CA . ALA B 1 132 ? -8.211 -10.039 -6.156 1 96.75 132 ALA B CA 1
ATOM 2253 C C . ALA B 1 132 ? -7.426 -11.32 -5.875 1 96.75 132 ALA B C 1
ATOM 2255 O O . ALA B 1 132 ? -6.398 -11.578 -6.504 1 96.75 132 ALA B O 1
ATOM 2256 N N . ARG B 1 133 ? -7.953 -12.094 -4.961 1 96.44 133 ARG B N 1
ATOM 2257 C CA . ARG B 1 133 ? -7.285 -13.344 -4.629 1 96.44 133 ARG B CA 1
ATOM 2258 C C . ARG B 1 133 ? -7.223 -14.273 -5.84 1 96.44 133 ARG B C 1
ATOM 2260 O O . ARG B 1 133 ? -8.25 -14.602 -6.43 1 96.44 133 ARG B O 1
ATOM 2267 N N . SER B 1 134 ? -6.074 -14.695 -6.176 1 97.19 134 SER B N 1
ATOM 2268 C CA . SER B 1 134 ? -5.855 -15.539 -7.348 1 97.19 134 SER B CA 1
ATOM 2269 C C . SER B 1 134 ? -4.508 -16.25 -7.27 1 97.19 134 SER B C 1
ATOM 2271 O O . SER B 1 134 ? -3.658 -15.898 -6.449 1 97.19 134 SE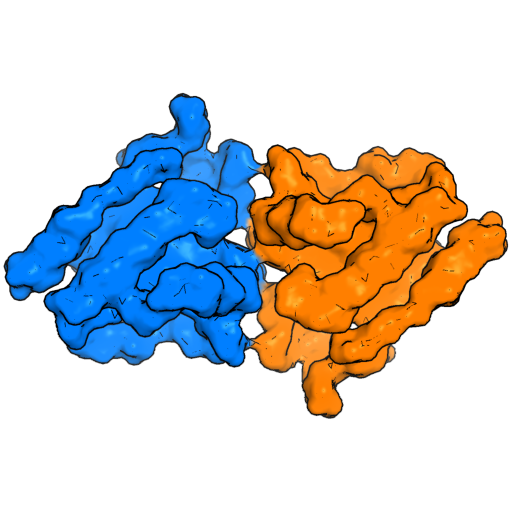R B O 1
ATOM 2273 N N . VAL B 1 135 ? -4.371 -17.281 -8.023 1 97.69 135 VAL B N 1
ATOM 2274 C CA . VAL B 1 135 ? -3.117 -18.016 -8.188 1 97.69 135 VAL B CA 1
ATOM 2275 C C . VAL B 1 135 ? -2.795 -18.156 -9.672 1 97.69 135 VAL B C 1
ATOM 2277 O O . VAL B 1 135 ? -3.662 -18.516 -10.469 1 97.69 135 VAL B O 1
ATOM 2280 N N . VAL B 1 136 ? -1.629 -17.812 -10.062 1 98.25 136 VAL B N 1
ATOM 2281 C CA . VAL B 1 136 ? -1.122 -18 -11.414 1 98.25 136 VAL B CA 1
ATOM 2282 C C . VAL B 1 136 ? 0.196 -18.766 -11.367 1 98.25 136 VAL B C 1
ATOM 2284 O O . VAL B 1 136 ? 1.063 -18.484 -10.539 1 98.25 136 VAL B O 1
ATOM 2287 N N . VAL B 1 137 ? 0.37 -19.75 -12.172 1 98 137 VAL B N 1
ATOM 2288 C CA . VAL B 1 137 ? 1.628 -20.484 -12.281 1 98 137 VAL B CA 1
ATOM 2289 C C . VAL B 1 137 ? 2.254 -20.234 -13.648 1 98 137 VAL B C 1
ATOM 2291 O O . VAL B 1 137 ? 1.587 -20.391 -14.68 1 98 137 VAL B O 1
ATOM 2294 N N . VAL B 1 138 ? 3.434 -19.875 -13.641 1 97.81 138 VAL B N 1
ATOM 2295 C CA . VAL B 1 138 ? 4.207 -19.594 -14.844 1 97.81 138 VAL B CA 1
ATOM 2296 C C . VAL B 1 138 ? 5.336 -20.609 -14.984 1 97.81 138 VAL B C 1
ATOM 2298 O O . VAL B 1 138 ? 6.035 -20.906 -14.008 1 97.81 138 VAL B O 1
ATOM 2301 N N . ASN B 1 139 ? 5.52 -21.188 -16.109 1 97.06 139 ASN B N 1
ATOM 2302 C CA . ASN B 1 139 ? 6.582 -22.172 -16.312 1 97.06 139 ASN B CA 1
ATOM 2303 C C . ASN B 1 139 ? 7.898 -21.5 -16.688 1 97.06 139 ASN B C 1
ATOM 2305 O O . ASN B 1 139 ? 7.961 -20.281 -16.828 1 97.06 139 ASN B O 1
ATOM 2309 N N . PRO B 1 140 ? 8.992 -22.234 -16.781 1 95.94 140 PRO B N 1
ATOM 2310 C CA . PRO B 1 140 ? 10.312 -21.672 -17.062 1 95.94 140 PRO B CA 1
ATOM 2311 C C . PRO B 1 140 ? 10.383 -20.953 -18.406 1 95.94 140 PRO B C 1
ATOM 2313 O O . PRO B 1 140 ? 11.25 -20.094 -18.609 1 95.94 140 PRO B O 1
ATOM 2316 N N . GLN B 1 141 ? 9.461 -21.172 -19.312 1 94.5 141 GLN B N 1
ATOM 2317 C CA . GLN B 1 141 ? 9.422 -20.531 -20.625 1 94.5 141 GLN B CA 1
ATOM 2318 C C . GLN B 1 141 ? 8.641 -19.219 -20.562 1 94.5 141 GLN B C 1
ATOM 2320 O O . GLN B 1 141 ? 8.547 -18.516 -21.562 1 94.5 141 GLN B O 1
ATOM 2325 N N . GLY B 1 142 ? 8.055 -18.953 -19.391 1 95.5 142 GLY B N 1
ATOM 2326 C CA . GLY B 1 142 ? 7.348 -17.688 -19.219 1 95.5 142 GLY B CA 1
ATOM 2327 C C . GLY B 1 142 ? 5.887 -17.766 -19.625 1 95.5 142 GLY B C 1
ATOM 2328 O O . GLY B 1 142 ? 5.262 -16.734 -19.891 1 95.5 142 GLY B O 1
ATOM 2329 N N . LYS B 1 143 ? 5.426 -18.984 -19.688 1 96.56 143 LYS B N 1
ATOM 2330 C CA . LYS B 1 143 ? 4.031 -19.156 -20.078 1 96.56 143 LYS B CA 1
ATOM 2331 C C . LYS B 1 143 ? 3.162 -19.484 -18.875 1 96.56 143 LYS B C 1
ATOM 2333 O O . LYS B 1 143 ? 3.584 -20.219 -17.984 1 96.56 143 LYS B O 1
ATOM 2338 N N . VAL B 1 144 ? 1.989 -18.969 -18.906 1 98.12 144 VAL B N 1
ATOM 2339 C CA . VAL B 1 144 ? 1.02 -19.328 -17.875 1 98.12 144 VAL B CA 1
ATOM 2340 C C . VAL B 1 144 ? 0.544 -20.766 -18.078 1 98.12 144 VAL B C 1
ATOM 2342 O O . VAL B 1 144 ? 0.046 -21.109 -19.156 1 98.12 144 VAL B O 1
ATOM 2345 N N . ILE B 1 145 ? 0.643 -21.562 -17.016 1 98.06 145 ILE B N 1
ATOM 2346 C CA . ILE B 1 145 ? 0.259 -22.953 -17.188 1 98.06 145 ILE B CA 1
ATOM 2347 C C . ILE B 1 145 ? -0.889 -23.297 -16.234 1 98.06 145 ILE B C 1
ATOM 2349 O O . ILE B 1 145 ? -1.491 -24.359 -16.328 1 98.06 145 ILE B O 1
ATOM 2353 N N . TYR B 1 146 ? -1.185 -22.438 -15.383 1 98.19 146 TYR B N 1
ATOM 2354 C CA . TYR B 1 146 ? -2.301 -22.562 -14.453 1 98.19 146 TYR B CA 1
ATOM 2355 C C . TYR B 1 146 ? -2.779 -21.188 -13.984 1 98.19 146 TYR B C 1
ATOM 2357 O O . TYR B 1 146 ? -1.978 -20.266 -13.812 1 98.19 146 TYR B O 1
ATOM 2365 N N . ARG B 1 147 ? -4.023 -21.062 -13.797 1 98.12 147 ARG B N 1
ATOM 2366 C CA . ARG B 1 147 ? -4.621 -19.859 -13.234 1 98.12 147 ARG B CA 1
ATOM 2367 C C . ARG B 1 147 ? -5.879 -20.188 -12.438 1 98.12 147 ARG B C 1
ATOM 2369 O O . ARG B 1 147 ? -6.625 -21.109 -12.805 1 98.12 147 ARG B O 1
ATOM 2376 N N . GLU B 1 148 ? -6.035 -19.469 -11.406 1 97.69 148 GLU B N 1
ATOM 2377 C CA . GLU B 1 148 ? -7.254 -19.578 -10.609 1 97.69 148 GLU B CA 1
ATOM 2378 C C . GLU B 1 148 ? -7.656 -18.234 -10.023 1 97.69 148 GLU B C 1
ATOM 2380 O O . GLU B 1 148 ? -6.855 -17.578 -9.359 1 97.69 148 GLU B O 1
ATOM 2385 N N . MET B 1 149 ? -8.812 -17.797 -10.328 1 97.06 149 MET B N 1
ATOM 2386 C CA . MET B 1 149 ? -9.516 -16.734 -9.609 1 97.06 149 MET B CA 1
ATOM 2387 C C . MET B 1 149 ? -10.562 -17.328 -8.672 1 97.06 149 MET B C 1
ATOM 2389 O O . MET B 1 149 ? -11.469 -18.031 -9.117 1 97.06 149 MET B O 1
ATOM 2393 N N . VAL B 1 150 ? -10.422 -17.031 -7.43 1 95.81 150 VAL B N 1
ATOM 2394 C CA . VAL B 1 150 ? -11.414 -17.594 -6.52 1 95.81 150 VAL B CA 1
ATOM 2395 C C . VAL B 1 150 ? -12.766 -16.906 -6.754 1 95.81 150 VAL B C 1
ATOM 2397 O O . VAL B 1 150 ? -12.828 -15.703 -7.012 1 95.81 150 VAL B O 1
ATOM 2400 N N . PRO B 1 151 ? -13.812 -17.688 -6.688 1 94.75 151 PRO B N 1
ATOM 2401 C CA . PRO B 1 151 ? -15.125 -17.094 -6.914 1 94.75 151 PRO B CA 1
ATOM 2402 C C . PRO B 1 151 ? -15.523 -16.094 -5.824 1 94.75 151 PRO B C 1
ATOM 2404 O O . PRO B 1 151 ? -16.328 -15.188 -6.07 1 94.75 151 PRO B O 1
ATOM 2407 N N . GLU B 1 152 ? -15.047 -16.328 -4.629 1 94.5 152 GLU B N 1
ATOM 2408 C CA . GLU B 1 152 ? -15.195 -15.453 -3.469 1 94.5 152 GLU B CA 1
ATOM 2409 C C . GLU B 1 152 ? -13.836 -15.102 -2.863 1 94.5 152 GLU B C 1
ATOM 2411 O O . GLU B 1 152 ? -13.086 -15.992 -2.451 1 94.5 152 GLU B O 1
ATOM 2416 N N . ILE B 1 153 ? -13.633 -13.836 -2.754 1 93.12 153 ILE B N 1
ATOM 2417 C CA . ILE B 1 153 ? -12.32 -13.352 -2.33 1 93.12 153 ILE B CA 1
ATOM 2418 C C . ILE B 1 153 ? -11.977 -13.93 -0.96 1 93.12 153 ILE B C 1
ATOM 2420 O O . ILE B 1 153 ? -10.805 -14.141 -0.65 1 93.12 153 ILE B O 1
ATOM 2424 N N . VAL B 1 154 ? -12.977 -14.32 -0.175 1 90.75 154 VAL B N 1
ATOM 2425 C CA . VAL B 1 154 ? -12.758 -14.781 1.189 1 90.75 154 VAL B CA 1
ATOM 2426 C C . VAL B 1 154 ? -12.445 -16.281 1.184 1 90.75 154 VAL B C 1
ATOM 2428 O O . VAL B 1 154 ? -12.195 -16.875 2.234 1 90.75 154 VAL B O 1
ATOM 2431 N N . HIS B 1 155 ? -12.438 -16.875 0.001 1 92.44 155 HIS B N 1
ATOM 2432 C CA . HIS B 1 155 ? -12.141 -18.297 -0.114 1 92.44 155 HIS B CA 1
ATOM 2433 C C . HIS B 1 155 ? -10.664 -18.531 -0.423 1 92.44 155 HIS B C 1
ATOM 2435 O O . HIS B 1 155 ? -10.047 -17.75 -1.145 1 92.44 155 HIS B O 1
ATOM 2441 N N . GLU B 1 156 ? -10.195 -19.641 0.142 1 92.44 156 GLU B N 1
ATOM 2442 C CA . GLU B 1 156 ? -8.844 -20.047 -0.201 1 92.44 156 GLU B CA 1
ATOM 2443 C C . GLU B 1 156 ? -8.781 -20.625 -1.612 1 92.44 156 GLU B C 1
ATOM 2445 O O . GLU B 1 156 ? -9.758 -21.188 -2.1 1 92.44 156 GLU B O 1
ATOM 2450 N N . PRO B 1 157 ? -7.645 -20.516 -2.258 1 94.88 157 PRO B N 1
ATOM 2451 C CA . PRO B 1 157 ? -7.484 -21.156 -3.57 1 94.88 157 PRO B CA 1
ATOM 2452 C C . PRO B 1 157 ? -7.238 -22.656 -3.477 1 94.88 157 PRO B C 1
ATOM 2454 O O . PRO B 1 157 ? -7.141 -23.203 -2.373 1 94.88 157 PRO B O 1
ATOM 2457 N N . ASN B 1 158 ? -7.277 -23.25 -4.617 1 94.81 158 ASN B N 1
ATOM 2458 C CA . ASN B 1 158 ? -6.93 -24.672 -4.715 1 94.81 158 ASN B CA 1
ATOM 2459 C C . ASN B 1 158 ? -5.418 -24.875 -4.797 1 94.81 158 ASN B C 1
ATOM 2461 O O . ASN B 1 158 ? -4.863 -24.984 -5.891 1 94.81 158 ASN B O 1
ATOM 2465 N N . TYR B 1 159 ? -4.809 -25.047 -3.639 1 93.62 159 TYR B N 1
ATOM 2466 C CA . TYR B 1 159 ? -3.355 -25.141 -3.549 1 93.62 159 TYR B CA 1
ATOM 2467 C C . TYR B 1 159 ? -2.848 -26.375 -4.289 1 93.62 159 TYR B C 1
ATOM 2469 O O . TYR B 1 159 ? -1.851 -26.297 -5.012 1 93.62 159 TYR B O 1
ATOM 2477 N N . ASP B 1 160 ? -3.518 -27.406 -4.121 1 92.69 160 ASP B N 1
ATOM 2478 C CA . ASP B 1 160 ? -3.098 -28.672 -4.703 1 92.69 160 ASP B CA 1
ATOM 2479 C C . ASP B 1 160 ? -3.078 -28.594 -6.227 1 92.69 160 ASP B C 1
ATOM 2481 O O . ASP B 1 160 ? -2.168 -29.125 -6.867 1 92.69 160 ASP B O 1
ATOM 2485 N N . ALA B 1 161 ? -4.066 -27.969 -6.766 1 95.25 161 ALA B N 1
ATOM 2486 C CA . ALA B 1 161 ? -4.137 -27.844 -8.219 1 95.25 161 ALA B CA 1
ATOM 2487 C C . ALA B 1 161 ? -2.965 -27.031 -8.758 1 95.25 161 ALA B C 1
ATOM 2489 O O . ALA B 1 161 ? -2.41 -27.359 -9.812 1 95.25 161 ALA B O 1
ATOM 2490 N N . ALA B 1 162 ? -2.621 -25.984 -8.109 1 94.81 162 ALA B N 1
ATOM 2491 C CA . ALA B 1 162 ? -1.491 -25.156 -8.516 1 94.81 162 ALA B CA 1
ATOM 2492 C C . ALA B 1 162 ? -0.191 -25.953 -8.508 1 94.81 162 ALA B C 1
ATOM 2494 O O . ALA B 1 162 ? 0.59 -25.891 -9.461 1 94.81 162 ALA B O 1
ATOM 2495 N N . ILE B 1 163 ? -0.036 -26.734 -7.48 1 93.62 163 ILE B N 1
ATOM 2496 C CA . ILE B 1 163 ? 1.178 -27.531 -7.328 1 93.62 163 ILE B CA 1
ATOM 2497 C C . ILE B 1 163 ? 1.195 -28.641 -8.367 1 93.62 163 ILE B C 1
ATOM 2499 O O . ILE B 1 163 ? 2.238 -28.938 -8.961 1 93.62 163 ILE B O 1
ATOM 2503 N N . ALA B 1 164 ? 0.073 -29.203 -8.562 1 94.25 164 ALA B N 1
ATOM 2504 C CA . ALA B 1 164 ? -0.042 -30.297 -9.531 1 94.25 164 ALA B CA 1
ATOM 2505 C C . ALA B 1 164 ? 0.317 -29.812 -10.938 1 94.25 164 ALA B C 1
ATOM 2507 O O . ALA B 1 164 ? 0.883 -30.562 -11.734 1 94.25 164 ALA B O 1
ATOM 2508 N N . ALA B 1 165 ? 0.008 -28.578 -11.203 1 95.25 165 ALA B N 1
ATOM 2509 C CA . ALA B 1 165 ? 0.327 -28.016 -12.516 1 95.25 165 ALA B CA 1
ATOM 2510 C C . ALA B 1 165 ? 1.831 -28.031 -12.766 1 95.25 165 ALA B C 1
ATOM 2512 O O . ALA B 1 165 ? 2.273 -28.203 -13.906 1 95.25 165 ALA B O 1
ATOM 2513 N N . ILE B 1 166 ? 2.598 -27.859 -11.773 1 94.12 166 ILE B N 1
ATOM 2514 C CA . ILE B 1 166 ? 4.051 -27.859 -11.875 1 94.12 166 ILE B CA 1
ATOM 2515 C C . ILE B 1 166 ? 4.559 -29.281 -12.031 1 94.12 166 ILE B C 1
ATOM 2517 O O . ILE B 1 166 ? 5.383 -29.578 -12.898 1 94.12 166 ILE B O 1
ATOM 2521 N N . LYS B 1 167 ? 4.012 -30.172 -11.258 1 90.44 167 LYS B N 1
ATOM 2522 C CA . LYS B 1 167 ? 4.477 -31.547 -11.211 1 90.44 167 LYS B CA 1
ATOM 2523 C C . LYS B 1 167 ? 4.125 -32.281 -12.5 1 90.44 167 LYS B C 1
ATOM 2525 O O . LYS B 1 167 ? 4.824 -33.219 -12.906 1 90.44 167 LYS B O 1
ATOM 2530 N N . ASN B 1 168 ? 3.07 -31.828 -13.133 1 84.25 168 ASN B N 1
ATOM 2531 C CA . ASN B 1 168 ? 2.568 -32.531 -14.305 1 84.25 168 ASN B CA 1
ATOM 2532 C C . ASN B 1 168 ? 3.121 -31.953 -15.602 1 84.25 168 ASN B C 1
ATOM 2534 O O . ASN B 1 168 ? 2.795 -32.438 -16.688 1 84.25 168 ASN B O 1
ATOM 2538 N N . GLU B 1 169 ? 3.791 -30.875 -15.492 1 79.5 169 GLU B N 1
ATOM 2539 C CA . GLU B 1 169 ? 4.379 -30.312 -16.703 1 79.5 169 GLU B CA 1
ATOM 2540 C C . GLU B 1 169 ? 5.633 -31.062 -17.125 1 79.5 169 GLU B C 1
ATOM 2542 O O . GLU B 1 169 ? 6.418 -31.484 -16.266 1 79.5 169 GLU B O 1
#

Organism: Trichomonas vaginalis (strain ATCC PRA-98 / G3) (NCBI:txid412133)

Sequence (338 aa):
MIKTAFQGTPVSLAGQFVKVGAKAPAFKLTKGDLSSFTEKDINGKYAVLNIFPSMDTGVCAASVRKFNKLAASLPNAVVLCISKDLPFAQGRFCAAEGIKNVVPLSDYKYTSKFAENYGVLMADGPLEGLLARSVVVVNPQGKVIYREMVPEIVHEPNYDAAIAAIKNEMIKTAFQGTPVSLAGQFVKVGAKAPAFKLTKGDLSSFTEKDINGKYAVLNIFPSMDTGVCAASVRKFNKLAASLPNAVVLCISKDLPFAQGRFCAAEGIKNVVPLSDYKYTSKFAENYGVLMADGPLEGLLARSVVVVNPQGKVIYREMVPEIVHEPNYDAAIAAIKNE

Radius of gyration: 20.84 Å; Cα contacts (8 Å, |Δi|>4): 798; chains: 2; bounding box: 44×64×47 Å

Foldseek 3Di:
DDWADAPPHTWAWAADADDFFDFQ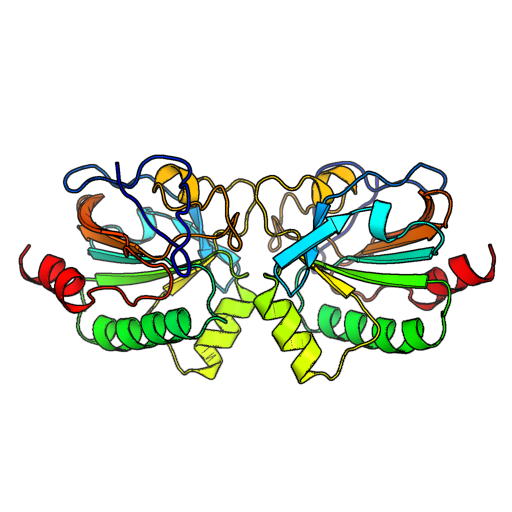DWWWWAFLVRDIDIPVNLAQAKEKEFFAEDCPDDLLVVQLVVVLVVLVVGPRYAYEDEKQDDSNVVVVSCVVVVRDRHTYTHQNDPPTCNQNSNRQQTCDDPSHGIGAGKIWMAGNVRGTRDIDGDRYSSDHDDPVVNSVSVVVD/DDWAAAPPHTWAWAADADDFFDFQDWWWWAFLVRDIDIPVNLAQAKEKEFFAEDCPDDLLVVQLVVVLVVLVVGPRYAYEDEKQDDSNVVVVSCVVVVRDRHTYTHQNDPPTCNQNSNRQQTCDDPSHGIGAGKIWMAGNVRGTRDIDGDRYSSDHDDPVVNSVSVVVD

Secondary structure (DSSP, 8-state):
---EEETTEEE-EES----TTSBPPP-EEE-TTS-EEEGGGTTTSEEEEEE-S-TTSHHHHHHHHHHHHHHTT-TTEEEEEEESS-HHHHHHHHHHHT--SSEEEE---TT--HHHHTT-EE-SSTTTTSBPPEEEEE-TTSBEEEEEE-SSTTSPP-HHHHHHHHHT-/---EEETTEEE-EES----TTSBPPP-EEE-TTS-EEEGGGSTTSEEEEEE-S-TTSHHHHHHHHHHHHHHTT-TTEEEEEEESS-HHHHHHHHHHHT--SSEEEE---TT--HHHHTT-EE-SSTTTTSBPPEEEEE-TTSBEEEEEE-SSTTSPP-HHHHHHHHHT-

Solvent-accessible surface area (backbone atoms only — not comparable to full-atom values): 17631 Å² total; per-residue (Å²): 134,97,61,34,18,54,92,83,41,74,38,51,53,35,64,52,59,70,53,70,72,37,71,55,75,77,46,69,31,29,27,60,86,55,44,81,44,40,60,77,76,44,65,76,25,30,34,37,38,42,32,26,46,37,69,83,36,71,65,41,40,50,51,52,53,51,48,29,60,50,34,71,73,32,89,62,44,46,35,35,41,36,24,40,36,38,30,58,56,48,43,50,51,30,61,76,68,68,57,75,52,50,43,58,31,15,59,52,41,63,84,53,54,46,45,41,62,46,19,29,22,23,68,37,65,84,58,43,56,30,34,46,32,30,39,38,30,30,40,51,86,41,27,20,68,39,72,45,66,34,60,34,51,81,49,79,73,66,62,65,60,59,52,45,49,60,72,72,98,132,97,62,33,19,54,92,83,41,76,37,50,54,34,63,54,59,69,52,71,72,35,72,55,74,77,45,70,31,28,27,59,86,55,44,80,46,42,62,77,76,45,64,77,23,31,34,38,40,43,32,26,46,37,68,82,35,72,62,41,40,51,50,53,53,51,47,27,60,52,32,70,74,32,89,61,43,46,35,34,41,36,24,39,36,38,30,57,55,49,44,50,51,29,61,75,68,69,56,74,50,49,43,57,31,16,59,52,42,63,81,52,55,46,44,41,62,46,20,29,21,21,68,36,65,82,58,45,56,30,35,45,35,30,38,40,30,30,41,51,87,41,28,20,69,39,73,45,68,32,62,33,50,81,49,79,73,65,63,65,61,60,52,46,48,62,72,72,99